Protein AF-A0A382PA57-F1 (afdb_monomer)

InterPro domains:
  IPR036866 Ribonuclease Z/Hydroxyacylglutathione hydrolase-like [G3DSA:3.60.15.10] (2-208)
  IPR036866 Ribonuclease Z/Hydroxyacylglutathione hydrolase-like [SSF56281] (8-117)

Secondary structure (DSSP, 8-state):
-EEEEEETTTEEEEEESEEEEEES---SSEETTTTEE-SSPPPHHHHHHHHH-SEEEE--S-TTTS-HHHHHTTTTSEEEE---GGGHHHHHHHHTT-EEEEPPTT--EESSSSEEEEEEE-TTS-EEEEEEETTEEEEE-SS---SS-HHHHHHHHTTSSS-EEEE--SSSTTSS--EE-TTSPEEPPGGGG---HHHHHHHHHHHHT-SEEEE-S---EE-STTTGGGGGGSPPTT-

pLDDT: mean 94.3, std 3.78, range [77.44, 98.81]

Mean predicted aligned error: 3.51 Å

Structure (mmCIF, N/CA/C/O backbone):
data_AF-A0A382PA57-F1
#
_entry.id   AF-A0A382PA57-F1
#
loop_
_atom_site.group_PDB
_atom_site.id
_atom_site.type_symbol
_atom_site.label_atom_id
_atom_site.label_alt_id
_atom_site.label_comp_id
_atom_site.label_asym_id
_atom_site.label_entity_id
_atom_site.label_seq_id
_atom_site.pdbx_PDB_ins_code
_atom_site.Cartn_x
_atom_site.Cartn_y
_atom_site.Cartn_z
_atom_site.occupancy
_atom_site.B_iso_or_equiv
_atom_site.auth_seq_id
_atom_site.auth_comp_id
_atom_site.auth_asym_id
_atom_site.auth_atom_id
_atom_site.pdbx_PDB_model_num
ATOM 1 N N . MET A 1 1 ? -8.860 -10.702 18.292 1.00 88.31 1 MET A N 1
ATOM 2 C CA . MET A 1 1 ? -7.613 -9.928 18.505 1.00 88.31 1 MET A CA 1
ATOM 3 C C . MET A 1 1 ? -7.840 -8.498 18.029 1.00 88.31 1 MET A C 1
ATOM 5 O O . MET A 1 1 ? -8.698 -8.319 17.173 1.00 88.31 1 MET A O 1
ATOM 9 N N . ILE A 1 2 ? -7.145 -7.501 18.587 1.00 96.81 2 ILE A N 1
ATOM 10 C CA . ILE A 1 2 ? -7.126 -6.137 18.035 1.00 96.81 2 ILE A CA 1
ATOM 11 C C . ILE A 1 2 ? -5.699 -5.834 17.585 1.00 96.81 2 ILE A C 1
ATOM 13 O O . ILE A 1 2 ? -4.778 -6.010 18.378 1.00 96.81 2 ILE A O 1
ATOM 17 N N . GLY A 1 3 ? -5.513 -5.426 16.334 1.00 97.25 3 GLY A N 1
ATOM 18 C CA . GLY A 1 3 ? -4.186 -5.209 15.760 1.00 97.25 3 GLY A CA 1
ATOM 19 C C . GLY A 1 3 ? -4.197 -5.266 14.240 1.00 97.25 3 GLY A C 1
ATOM 20 O O . GLY A 1 3 ? -5.256 -5.221 13.616 1.00 97.25 3 GLY A O 1
ATOM 21 N N . PHE A 1 4 ? -3.020 -5.362 13.637 1.00 97.38 4 PHE A N 1
ATOM 22 C CA . PHE A 1 4 ? -2.878 -5.463 12.192 1.00 97.38 4 PHE A CA 1
ATOM 23 C C . PHE A 1 4 ? -1.835 -6.512 11.817 1.00 97.38 4 PHE A C 1
ATOM 25 O O . PHE A 1 4 ? -0.956 -6.840 12.611 1.00 97.38 4 PHE A O 1
ATOM 32 N N . GLU A 1 5 ? -1.928 -6.994 10.588 1.00 95.62 5 GLU A N 1
ATOM 33 C CA . GLU A 1 5 ? -0.912 -7.808 9.931 1.00 95.62 5 GLU A CA 1
ATOM 34 C C . GLU A 1 5 ? -0.619 -7.233 8.544 1.00 95.62 5 GLU A C 1
ATOM 36 O O . GLU A 1 5 ? -1.434 -6.501 7.974 1.00 95.62 5 GLU A O 1
ATOM 41 N N . THR A 1 6 ? 0.552 -7.556 8.006 1.00 93.94 6 THR A N 1
ATOM 42 C CA . THR A 1 6 ? 0.937 -7.216 6.636 1.00 93.94 6 THR A CA 1
ATOM 43 C C . THR A 1 6 ? 1.095 -8.467 5.813 1.00 93.94 6 THR A C 1
ATOM 45 O O . THR A 1 6 ? 1.659 -9.455 6.283 1.00 93.94 6 THR A O 1
ATOM 48 N N . ILE A 1 7 ? 0.648 -8.405 4.569 1.00 89.06 7 ILE A N 1
ATOM 49 C CA . ILE A 1 7 ? 0.726 -9.522 3.648 1.00 89.06 7 ILE A CA 1
ATOM 50 C C . ILE A 1 7 ?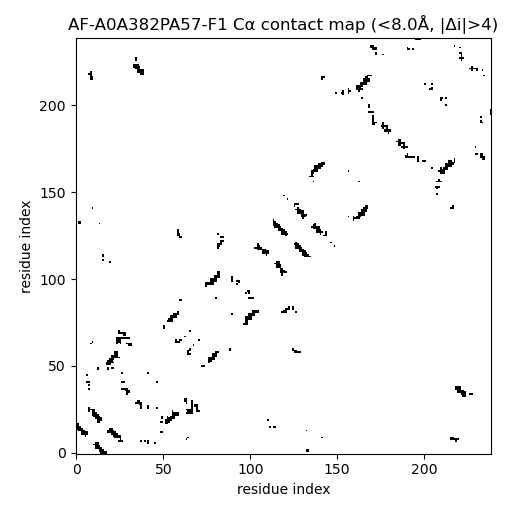 0.958 -9.015 2.229 1.00 89.06 7 ILE A C 1
ATOM 52 O O . ILE A 1 7 ? 0.508 -7.938 1.854 1.00 89.06 7 ILE A O 1
ATOM 56 N N . GLY A 1 8 ? 1.658 -9.803 1.423 1.00 82.44 8 GLY A N 1
ATOM 57 C CA . GLY A 1 8 ? 1.836 -9.484 0.015 1.00 82.44 8 GLY A CA 1
ATOM 58 C C . GLY A 1 8 ? 2.579 -8.171 -0.236 1.00 82.44 8 GLY A C 1
ATOM 59 O O . GLY A 1 8 ? 3.489 -7.805 0.507 1.00 82.44 8 GLY A O 1
ATOM 60 N N . ASN A 1 9 ? 2.208 -7.501 -1.330 1.00 86.44 9 ASN A N 1
ATOM 61 C CA . ASN A 1 9 ? 2.893 -6.305 -1.808 1.00 86.44 9 ASN A CA 1
ATOM 62 C C . ASN A 1 9 ? 2.543 -5.079 -0.947 1.00 86.44 9 ASN A C 1
ATOM 64 O O . ASN A 1 9 ? 3.400 -4.574 -0.230 1.00 86.44 9 ASN A O 1
ATOM 68 N N . ALA A 1 10 ? 1.285 -4.629 -0.967 1.00 94.19 10 ALA A N 1
ATOM 69 C CA . ALA A 1 10 ? 0.832 -3.407 -0.290 1.00 94.19 10 ALA A CA 1
ATOM 70 C C . ALA A 1 10 ? -0.351 -3.636 0.678 1.00 94.19 10 ALA A C 1
ATOM 72 O O . ALA A 1 10 ? -1.062 -2.696 1.050 1.00 94.19 10 ALA A O 1
ATOM 73 N N . THR A 1 11 ? -0.584 -4.887 1.092 1.00 95.75 11 THR A N 1
ATOM 74 C CA . THR A 1 11 ? -1.770 -5.249 1.873 1.00 95.75 11 THR A CA 1
ATOM 75 C C . THR A 1 11 ? -1.520 -5.190 3.375 1.00 95.75 11 THR A C 1
ATOM 77 O O . THR A 1 11 ? -0.688 -5.904 3.936 1.00 95.75 11 THR A O 1
ATOM 80 N N . ILE A 1 12 ? -2.321 -4.369 4.048 1.00 97.69 12 ILE A N 1
ATOM 81 C CA . ILE A 1 12 ? -2.468 -4.316 5.500 1.00 97.69 12 ILE A CA 1
ATOM 82 C C . ILE A 1 12 ? -3.849 -4.873 5.825 1.00 97.69 12 ILE A C 1
ATOM 84 O O . ILE A 1 12 ? -4.825 -4.417 5.236 1.00 97.69 12 ILE A O 1
ATOM 88 N N . ILE A 1 13 ? -3.952 -5.810 6.768 1.00 98.00 13 ILE A N 1
ATOM 89 C CA . ILE A 1 13 ? -5.235 -6.303 7.287 1.00 98.00 13 ILE A CA 1
ATOM 90 C C . ILE A 1 13 ? -5.393 -5.824 8.729 1.00 98.00 13 ILE A C 1
ATOM 92 O O . ILE A 1 13 ? -4.554 -6.102 9.584 1.00 98.00 13 ILE A O 1
ATOM 96 N N . CYS A 1 14 ? -6.472 -5.097 9.009 1.00 98.50 14 CYS A N 1
ATOM 97 C CA . CYS A 1 14 ? -6.803 -4.583 10.333 1.00 98.50 14 CYS A CA 1
ATOM 98 C C . CYS A 1 14 ? -7.886 -5.430 11.004 1.00 98.50 14 CYS A C 1
ATOM 100 O O . CYS A 1 14 ? -8.934 -5.713 10.418 1.00 98.50 14 CYS A O 1
ATOM 102 N N . HIS A 1 15 ? -7.655 -5.755 12.273 1.00 98.44 15 HIS A N 1
ATOM 103 C CA . HIS A 1 15 ? -8.483 -6.634 13.089 1.00 98.44 15 HIS A CA 1
ATOM 104 C C . HIS A 1 15 ? -9.037 -5.889 14.306 1.00 98.44 15 HIS A C 1
ATOM 106 O O . HIS A 1 15 ? -8.275 -5.323 15.085 1.00 98.44 15 HIS A O 1
ATOM 112 N N . ASP A 1 16 ? -10.350 -5.945 14.520 1.00 97.94 16 ASP A N 1
ATOM 113 C CA . ASP A 1 16 ? -11.016 -5.519 15.762 1.00 97.94 16 ASP A CA 1
ATOM 114 C C . ASP A 1 16 ? -11.987 -6.613 16.216 1.00 97.94 16 ASP A C 1
ATOM 116 O O . ASP A 1 16 ? -13.164 -6.640 15.858 1.00 97.94 16 ASP A O 1
ATOM 120 N N . GLY A 1 17 ? -11.452 -7.611 16.921 1.00 97.12 17 GLY A N 1
ATOM 121 C CA . GLY A 1 17 ? -12.163 -8.850 17.255 1.00 97.12 17 GLY A CA 1
ATOM 122 C C . GLY A 1 17 ? -12.257 -9.823 16.074 1.00 97.12 17 GLY A C 1
ATOM 123 O O . GLY A 1 17 ? -12.010 -11.011 16.264 1.00 97.12 17 GLY A O 1
ATOM 124 N N . LYS A 1 18 ? -12.516 -9.299 14.873 1.00 97.12 18 LYS A N 1
ATOM 125 C CA . LYS A 1 18 ? -12.516 -9.964 13.561 1.00 97.12 18 LYS A CA 1
ATOM 126 C C . LYS A 1 18 ? -11.780 -9.085 12.525 1.00 97.12 18 LYS A C 1
ATOM 128 O O . LYS A 1 18 ? -11.589 -7.900 12.811 1.00 97.12 18 LYS A O 1
ATOM 133 N N . PRO A 1 19 ? -11.405 -9.603 11.343 1.00 97.81 19 PRO A N 1
ATOM 134 C CA . PRO A 1 19 ? -10.917 -8.775 10.239 1.00 97.81 19 PRO A CA 1
ATOM 135 C C . PRO A 1 19 ? -11.974 -7.742 9.824 1.00 97.81 19 PRO A C 1
ATOM 137 O O . PRO A 1 19 ? -13.156 -8.074 9.725 1.00 97.81 19 PRO A O 1
ATOM 140 N N . ILE A 1 20 ? -11.567 -6.489 9.617 1.00 98.56 20 ILE A N 1
ATOM 141 C CA . ILE A 1 20 ? -12.475 -5.378 9.286 1.00 98.56 20 ILE A CA 1
ATOM 142 C C . ILE A 1 20 ? -12.107 -4.722 7.961 1.00 98.56 20 ILE A C 1
ATOM 144 O O . ILE A 1 20 ? -12.984 -4.515 7.126 1.00 98.56 20 ILE A O 1
ATOM 148 N N . LEU A 1 21 ? -10.832 -4.377 7.785 1.00 98.62 21 LEU A N 1
ATOM 149 C CA . LEU A 1 21 ? -10.330 -3.594 6.660 1.00 98.62 21 LEU A CA 1
ATOM 150 C C . LEU A 1 21 ? -9.104 -4.284 6.069 1.00 98.62 21 LEU A C 1
ATOM 152 O O . LEU A 1 21 ? -8.222 -4.681 6.828 1.00 98.62 21 LEU A O 1
ATOM 156 N N . ALA A 1 22 ? -9.024 -4.361 4.742 1.00 98.00 22 ALA A N 1
ATOM 157 C CA . ALA A 1 22 ? -7.782 -4.658 4.032 1.00 98.00 22 ALA A CA 1
ATOM 158 C 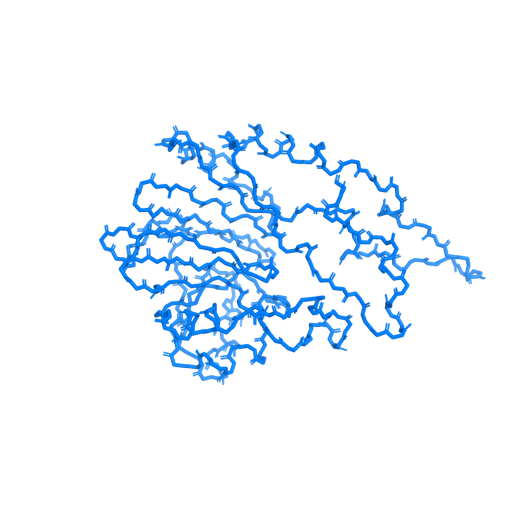C . ALA A 1 22 ? -7.434 -3.555 3.020 1.00 98.00 22 ALA A C 1
ATOM 160 O O . ALA A 1 22 ? -8.338 -2.898 2.506 1.00 98.00 22 ALA A O 1
ATOM 161 N N . THR A 1 23 ? -6.148 -3.347 2.728 1.00 98.00 23 THR A N 1
ATOM 162 C CA . THR A 1 23 ? -5.680 -2.390 1.704 1.00 98.00 23 THR A CA 1
ATOM 163 C C . THR A 1 23 ? -5.140 -3.105 0.471 1.00 98.00 23 THR A C 1
ATOM 165 O O . THR A 1 23 ? -4.523 -4.151 0.623 1.00 98.00 23 THR A O 1
ATOM 168 N N . ASP A 1 24 ? -5.341 -2.551 -0.727 1.00 96.94 24 ASP A N 1
ATOM 169 C CA . ASP A 1 24 ? -4.647 -2.934 -1.973 1.00 96.94 24 ASP A CA 1
ATOM 170 C C . ASP A 1 24 ? -4.395 -4.452 -2.122 1.00 96.94 24 ASP A C 1
ATOM 172 O O . ASP A 1 24 ? -3.246 -4.907 -2.067 1.00 96.94 24 ASP A O 1
ATOM 176 N N . PRO A 1 25 ? -5.451 -5.285 -2.200 1.00 94.44 25 PRO A N 1
ATOM 177 C CA . PRO A 1 25 ? -5.303 -6.731 -2.163 1.00 94.44 25 PRO A CA 1
ATOM 178 C C . PRO A 1 25 ? -4.716 -7.251 -3.479 1.00 94.44 25 PRO A C 1
ATOM 180 O O . PRO A 1 25 ? -5.439 -7.451 -4.453 1.00 94.44 25 PRO A O 1
ATOM 183 N N . TRP A 1 26 ? -3.419 -7.558 -3.490 1.00 93.81 26 TRP A N 1
ATOM 184 C CA . TRP A 1 26 ? -2.785 -8.347 -4.550 1.00 93.81 26 TRP A CA 1
ATOM 185 C C . TRP A 1 26 ? -2.246 -9.654 -3.981 1.00 93.81 26 TRP A C 1
ATOM 187 O O . TRP A 1 26 ? -1.117 -9.751 -3.501 1.00 93.81 26 TRP A O 1
ATOM 197 N N . LEU A 1 27 ? -3.112 -10.669 -3.994 1.00 87.25 27 LEU A N 1
ATOM 198 C CA . LEU A 1 27 ? -2.852 -11.958 -3.348 1.00 87.25 27 LEU A CA 1
ATOM 199 C C . LEU A 1 27 ? -2.681 -13.116 -4.336 1.00 87.25 27 LEU A C 1
ATOM 201 O O . LEU A 1 27 ? -2.241 -14.206 -3.968 1.00 87.25 27 LEU A O 1
ATOM 205 N N . THR A 1 28 ? -3.089 -12.919 -5.585 1.00 90.25 28 THR A N 1
ATOM 206 C CA . THR A 1 28 ? -2.947 -13.901 -6.656 1.00 90.25 28 THR A CA 1
ATOM 207 C C . THR A 1 28 ? -2.772 -13.201 -7.991 1.00 90.25 28 THR A C 1
ATOM 209 O O . THR A 1 28 ? -2.906 -11.979 -8.096 1.00 90.25 28 THR A O 1
ATOM 212 N N . GLY A 1 29 ? -2.490 -14.000 -9.010 1.00 89.94 29 GLY A N 1
ATOM 213 C CA . GLY A 1 29 ? -2.378 -13.498 -10.356 1.00 89.94 29 GLY A CA 1
ATOM 214 C C . GLY A 1 29 ? -1.097 -12.750 -10.620 1.00 89.94 29 GLY A C 1
ATOM 215 O O . GLY A 1 29 ? -0.101 -12.839 -9.897 1.00 89.94 29 GLY A O 1
ATOM 216 N N . SER A 1 30 ? -1.153 -11.990 -11.699 1.00 93.88 30 SER A N 1
ATOM 217 C CA . SER A 1 30 ? -0.043 -11.182 -12.168 1.00 93.88 30 SER A CA 1
ATOM 218 C C . SER A 1 30 ? -0.494 -9.757 -12.440 1.00 93.88 30 SER A C 1
ATOM 220 O O . SER A 1 30 ? -1.649 -9.514 -12.784 1.00 93.88 30 SER A O 1
ATOM 222 N N . ALA A 1 31 ? 0.433 -8.820 -12.297 1.00 94.00 31 ALA A N 1
ATOM 223 C CA . ALA A 1 31 ? 0.232 -7.418 -12.622 1.00 94.00 31 ALA A CA 1
ATOM 224 C C . ALA A 1 31 ? 0.988 -7.062 -13.913 1.00 94.00 31 ALA A C 1
ATOM 226 O O . ALA A 1 31 ? 1.864 -7.804 -14.375 1.00 94.00 31 ALA A O 1
ATOM 227 N N . TYR A 1 32 ? 0.624 -5.929 -14.522 1.00 94.12 32 TYR A N 1
ATOM 228 C CA . TYR A 1 32 ? 1.271 -5.390 -15.727 1.00 94.12 32 TYR A CA 1
ATOM 229 C C . TYR A 1 32 ? 1.401 -6.421 -16.859 1.00 94.12 32 TYR A C 1
ATOM 231 O O . TYR A 1 32 ? 2.498 -6.743 -17.322 1.00 94.12 32 TYR A O 1
ATOM 239 N N . PHE A 1 33 ? 0.263 -6.973 -17.290 1.00 93.44 33 PHE A N 1
ATOM 240 C CA . PHE A 1 33 ? 0.184 -7.955 -18.380 1.00 93.44 33 PHE A CA 1
ATOM 241 C C . PHE A 1 33 ? 1.071 -9.190 -18.152 1.00 93.44 33 PHE A C 1
ATOM 243 O O . PHE A 1 33 ? 1.747 -9.657 -19.070 1.00 93.44 33 PHE A O 1
ATOM 250 N N . GLY A 1 34 ? 1.134 -9.701 -16.922 1.00 94.69 34 GLY A N 1
ATOM 251 C CA . GLY A 1 34 ? 1.951 -10.871 -16.600 1.00 94.69 34 GLY A CA 1
ATOM 252 C C . GLY A 1 34 ? 3.394 -10.567 -16.223 1.00 94.69 34 GLY A C 1
ATOM 253 O O . GLY A 1 34 ? 4.097 -11.487 -15.807 1.00 94.69 34 GLY A O 1
ATOM 254 N N . SER A 1 35 ? 3.852 -9.319 -16.381 1.00 95.56 35 SER A N 1
ATOM 255 C CA . SER A 1 35 ? 5.243 -8.938 -16.123 1.00 95.56 35 SER A CA 1
ATOM 256 C C . SER A 1 35 ? 5.605 -9.119 -14.661 1.00 95.56 35 SER A C 1
ATOM 258 O O . SER A 1 35 ? 6.648 -9.700 -14.370 1.00 95.56 35 SER A O 1
ATOM 260 N N . TRP A 1 36 ? 4.736 -8.663 -13.763 1.00 95.50 36 TRP A N 1
ATOM 261 C CA . TRP A 1 36 ? 4.949 -8.744 -12.329 1.00 95.50 36 TRP A CA 1
ATOM 262 C C . TRP A 1 36 ? 4.205 -9.937 -11.745 1.00 95.50 36 TRP A C 1
ATOM 264 O O . TRP A 1 36 ? 3.018 -10.136 -12.007 1.00 95.50 36 TRP A O 1
ATOM 274 N N . GLY A 1 37 ? 4.903 -10.720 -10.932 1.00 94.31 37 GLY A N 1
ATOM 275 C CA . GLY A 1 37 ? 4.324 -11.807 -10.153 1.00 94.31 37 GLY A CA 1
ATOM 276 C C . GLY A 1 37 ? 4.711 -11.722 -8.684 1.00 94.31 37 GLY A C 1
ATOM 277 O O . GLY A 1 37 ? 5.639 -11.003 -8.309 1.00 94.31 37 GLY A O 1
ATOM 278 N N . LEU A 1 38 ? 4.018 -12.510 -7.868 1.00 91.88 38 LEU A N 1
ATOM 279 C CA . LEU A 1 38 ? 4.337 -12.683 -6.456 1.00 91.88 38 LEU A CA 1
ATOM 280 C C . LEU A 1 38 ? 5.463 -13.731 -6.321 1.00 91.88 38 LEU A C 1
ATOM 282 O O . LEU A 1 38 ? 5.311 -14.859 -6.801 1.00 91.88 38 LEU A O 1
ATOM 286 N N . PRO A 1 39 ? 6.610 -13.402 -5.700 1.00 89.38 39 PRO A N 1
ATOM 287 C CA . PRO A 1 39 ? 7.685 -14.361 -5.448 1.00 89.38 39 PRO A CA 1
ATOM 288 C C . PRO A 1 39 ? 7.376 -15.324 -4.290 1.00 89.38 39 PRO A C 1
ATOM 290 O O . PRO A 1 39 ? 8.161 -16.233 -4.032 1.00 89.38 39 PRO A O 1
ATOM 293 N N . TYR A 1 40 ? 6.244 -15.146 -3.610 1.00 88.06 40 TYR A N 1
ATOM 294 C CA . TYR A 1 40 ? 5.799 -15.920 -2.454 1.00 88.06 40 TYR A CA 1
ATOM 295 C C . TYR A 1 40 ? 4.359 -16.402 -2.637 1.00 88.06 40 TYR A C 1
ATOM 297 O O . TYR A 1 40 ? 3.599 -15.889 -3.457 1.00 88.06 40 TYR A O 1
ATOM 305 N N . THR A 1 41 ? 3.980 -17.390 -1.830 1.00 90.00 41 THR A N 1
ATOM 306 C CA . THR A 1 41 ? 2.588 -17.829 -1.703 1.00 90.00 41 THR A CA 1
ATOM 307 C C . THR A 1 41 ? 1.971 -17.158 -0.485 1.00 90.00 41 THR A C 1
ATOM 309 O O . THR A 1 41 ? 2.554 -17.187 0.597 1.00 90.00 41 THR A O 1
ATOM 312 N N . ILE A 1 42 ? 0.798 -16.557 -0.662 1.00 91.31 42 ILE A N 1
ATOM 313 C CA . ILE A 1 42 ? 0.013 -16.013 0.447 1.00 91.31 42 ILE A CA 1
ATOM 314 C C . ILE A 1 42 ? -0.530 -17.181 1.278 1.00 91.31 42 ILE A C 1
ATOM 316 O O . ILE A 1 42 ? -1.188 -18.048 0.692 1.00 91.31 42 ILE A O 1
ATOM 320 N N . PRO A 1 43 ? -0.295 -17.234 2.601 1.00 93.50 43 PRO A N 1
ATOM 321 C CA . PRO A 1 43 ? -0.830 -18.319 3.405 1.00 93.50 43 PRO A CA 1
ATOM 322 C C . PRO A 1 43 ? -2.364 -18.264 3.479 1.00 93.50 43 PRO A C 1
ATOM 324 O O . PRO A 1 43 ? -2.995 -17.212 3.339 1.00 93.50 43 PRO A O 1
ATOM 327 N N . GLU A 1 44 ? -2.976 -19.433 3.665 1.00 93.56 44 GLU A N 1
ATOM 328 C CA . GLU A 1 44 ? -4.434 -19.598 3.614 1.00 93.56 44 GLU A CA 1
ATOM 329 C C . GLU A 1 44 ? -5.155 -18.779 4.694 1.00 93.56 44 GLU A C 1
ATOM 331 O O . GLU A 1 44 ? -6.215 -18.213 4.442 1.00 93.56 44 GLU A O 1
ATOM 336 N N . GLU A 1 45 ? -4.547 -18.632 5.872 1.00 94.19 45 GLU A N 1
ATOM 337 C CA . GLU A 1 45 ? -5.103 -17.836 6.967 1.00 94.19 45 GLU A CA 1
ATOM 338 C C . GLU A 1 45 ? -5.321 -16.367 6.568 1.00 94.19 45 GLU A C 1
ATOM 340 O O . GLU A 1 45 ? -6.395 -15.820 6.819 1.00 94.19 45 GLU A O 1
ATOM 345 N N . GLN A 1 46 ? -4.362 -15.734 5.882 1.00 93.62 46 GLN A N 1
ATOM 346 C CA . GLN A 1 46 ? -4.509 -14.351 5.419 1.00 93.62 46 GLN A CA 1
ATOM 347 C C . GLN A 1 46 ? -5.556 -14.229 4.309 1.00 93.62 46 GLN A C 1
ATOM 349 O O . GLN A 1 46 ? -6.280 -13.234 4.261 1.00 93.62 46 GLN A O 1
ATOM 354 N N . TRP A 1 47 ? -5.689 -15.246 3.449 1.00 92.81 47 TRP A N 1
ATOM 355 C CA . TRP A 1 47 ? -6.789 -15.315 2.482 1.00 92.81 47 TRP A CA 1
ATOM 356 C C . TRP A 1 47 ? -8.147 -15.328 3.179 1.00 92.81 47 TRP A C 1
ATOM 358 O O . TRP A 1 47 ? -9.046 -14.570 2.807 1.00 92.81 47 TRP A O 1
ATOM 368 N N . GLU A 1 48 ? -8.294 -16.161 4.205 1.00 94.75 48 GLU A N 1
ATOM 369 C CA . GLU A 1 48 ? -9.523 -16.249 4.985 1.00 94.75 48 GLU A CA 1
ATOM 370 C C . GLU A 1 48 ? -9.789 -14.974 5.788 1.00 94.75 48 GLU A C 1
ATOM 372 O O . GLU A 1 48 ? -10.941 -14.552 5.899 1.00 94.75 48 GLU A O 1
ATOM 377 N N . ASN A 1 49 ? -8.751 -14.312 6.299 1.00 95.81 49 ASN A N 1
ATOM 378 C CA . ASN A 1 49 ? -8.900 -13.018 6.958 1.00 95.81 49 ASN A CA 1
ATOM 379 C C . ASN A 1 49 ? -9.403 -11.952 5.984 1.00 95.81 49 ASN A C 1
ATOM 381 O O . ASN A 1 49 ? -10.353 -11.235 6.296 1.00 95.81 49 ASN A O 1
ATOM 385 N N . LEU A 1 50 ? -8.838 -11.891 4.778 1.00 93.88 50 LEU A N 1
ATOM 386 C CA . LEU A 1 50 ? -9.223 -10.899 3.780 1.00 93.88 50 LEU A CA 1
ATOM 387 C C . LEU A 1 50 ? -10.662 -11.115 3.284 1.00 93.88 50 LEU A C 1
ATOM 389 O O . LEU A 1 50 ? -11.437 -10.162 3.205 1.00 93.88 50 LEU A O 1
ATOM 393 N N . LYS A 1 51 ? -11.076 -12.370 3.064 1.00 95.19 51 LYS A N 1
ATOM 394 C CA . LYS A 1 51 ? -12.476 -12.713 2.743 1.00 95.19 51 LYS A CA 1
ATOM 395 C C . LYS A 1 51 ? -13.465 -12.354 3.857 1.00 95.19 51 LYS A C 1
ATOM 397 O O . LYS A 1 51 ? -14.653 -12.218 3.572 1.00 95.19 51 LYS A O 1
ATOM 402 N N . LYS A 1 52 ? -13.010 -12.227 5.107 1.00 96.75 52 LYS A N 1
ATOM 403 C CA . LYS A 1 52 ? -13.839 -11.837 6.262 1.00 96.75 52 LYS A CA 1
ATOM 404 C C . LYS A 1 52 ? -13.880 -10.328 6.496 1.00 96.75 52 LYS A C 1
ATOM 406 O O . LYS A 1 52 ? -14.771 -9.881 7.219 1.00 96.75 52 LYS A O 1
ATOM 411 N N . CYS A 1 53 ? -12.952 -9.557 5.922 1.00 97.75 53 CYS A N 1
ATOM 412 C CA . CYS A 1 53 ? -12.985 -8.098 6.002 1.00 97.75 53 CYS A CA 1
ATOM 413 C C . CYS A 1 53 ? -14.292 -7.565 5.423 1.00 97.75 53 CYS A C 1
ATOM 415 O O . CYS A 1 53 ? -14.784 -8.075 4.428 1.00 97.75 53 CYS A O 1
ATOM 417 N N . GLU A 1 54 ? -14.844 -6.521 6.024 1.00 97.81 54 GLU A N 1
ATOM 418 C CA . GLU A 1 54 ? -16.045 -5.847 5.521 1.00 97.81 54 GLU A CA 1
ATOM 419 C C . GLU A 1 54 ? -15.682 -4.803 4.455 1.00 97.81 54 GLU A C 1
ATOM 421 O O . GLU A 1 54 ? -16.396 -4.622 3.465 1.00 97.81 54 GLU A O 1
ATOM 426 N N . TYR A 1 55 ? -14.530 -4.159 4.649 1.00 98.56 55 TYR A N 1
ATOM 427 C CA . TYR A 1 55 ? -14.036 -3.063 3.833 1.00 98.56 55 TYR A CA 1
ATOM 428 C C . TYR A 1 55 ? -12.741 -3.442 3.120 1.00 98.56 55 TYR A C 1
ATOM 430 O O . TYR A 1 55 ? -11.830 -4.017 3.719 1.00 98.56 55 TYR A O 1
ATOM 438 N N . ILE A 1 56 ? -12.634 -3.033 1.860 1.00 98.38 56 ILE A N 1
ATOM 439 C CA . ILE A 1 56 ? -11.382 -3.010 1.103 1.00 98.38 56 ILE A CA 1
ATOM 440 C C . ILE A 1 56 ? -11.091 -1.555 0.769 1.00 98.38 56 ILE A C 1
ATOM 442 O O . ILE A 1 56 ? -11.950 -0.880 0.218 1.00 98.38 56 ILE A O 1
ATOM 446 N N . TRP A 1 57 ? -9.909 -1.052 1.097 1.00 98.38 57 TRP A N 1
ATOM 447 C CA . TRP A 1 57 ? -9.471 0.268 0.657 1.00 98.38 57 TRP A CA 1
ATOM 448 C C . TRP A 1 57 ? -8.482 0.132 -0.495 1.00 98.38 57 TRP A C 1
ATOM 450 O O . TRP A 1 57 ? -7.574 -0.696 -0.419 1.00 98.38 57 TRP A O 1
ATOM 460 N N . LEU A 1 58 ? -8.666 0.932 -1.546 1.00 97.62 58 LEU A N 1
ATOM 461 C CA . LEU A 1 58 ? -7.768 0.959 -2.700 1.00 97.62 58 LEU A CA 1
ATOM 462 C C . LEU A 1 58 ? -7.124 2.337 -2.821 1.00 97.62 58 LEU A C 1
ATOM 464 O O . LEU A 1 58 ? -7.826 3.352 -2.828 1.00 97.62 58 LEU A O 1
ATOM 468 N N . SER A 1 59 ? -5.799 2.358 -2.933 1.00 96.44 59 SER A N 1
ATOM 469 C CA . SER A 1 59 ? -5.019 3.591 -3.015 1.00 96.44 59 SER A CA 1
ATOM 470 C C . SER A 1 59 ? -5.163 4.283 -4.370 1.00 96.44 59 SER A C 1
ATOM 472 O O . SER A 1 59 ? -5.507 5.467 -4.434 1.00 96.44 59 SER A O 1
ATOM 474 N N . HIS A 1 60 ? -4.901 3.552 -5.454 1.00 94.94 60 HIS A N 1
ATOM 475 C CA . HIS A 1 60 ? -4.836 4.078 -6.816 1.00 94.94 60 HIS A CA 1
ATOM 476 C C . HIS A 1 60 ? -5.018 2.972 -7.866 1.00 94.94 60 HIS A C 1
ATOM 478 O O . HIS A 1 60 ? -5.142 1.795 -7.540 1.00 94.94 60 HIS A O 1
ATOM 484 N N . GLY A 1 61 ? -5.072 3.354 -9.144 1.00 93.62 61 GLY A N 1
ATOM 485 C CA . GLY A 1 61 ? -5.473 2.478 -10.252 1.00 93.62 61 GLY A CA 1
ATOM 486 C C . GLY A 1 61 ? -4.382 1.582 -10.853 1.00 93.62 61 GLY A C 1
ATOM 487 O O . GLY A 1 61 ? -4.541 1.155 -11.997 1.00 93.62 61 GLY A O 1
ATOM 488 N N . HIS A 1 62 ? -3.272 1.319 -10.160 1.00 94.00 62 HIS A N 1
ATOM 489 C CA . HIS A 1 62 ? -2.228 0.435 -10.686 1.00 94.00 62 HIS A CA 1
ATOM 490 C C . HIS A 1 62 ? -2.578 -1.059 -10.520 1.00 94.00 62 HIS A C 1
ATOM 492 O O . HIS A 1 62 ? -3.129 -1.446 -9.488 1.00 94.00 62 HIS A O 1
ATOM 498 N N . PRO A 1 63 ? -2.263 -1.933 -11.502 1.00 94.00 63 PRO A N 1
ATOM 499 C CA . PRO A 1 63 ? -2.684 -3.341 -11.496 1.00 94.00 63 PRO A CA 1
ATOM 500 C C . PRO A 1 63 ? -2.256 -4.173 -10.278 1.00 94.00 63 PRO A C 1
ATOM 502 O O . PRO A 1 63 ? -2.920 -5.156 -9.954 1.00 94.00 63 PRO A O 1
ATOM 505 N N . ASP A 1 64 ? -1.161 -3.811 -9.614 1.00 93.75 64 ASP A N 1
ATOM 506 C CA . ASP A 1 64 ? -0.663 -4.448 -8.391 1.00 93.75 64 ASP A CA 1
ATOM 507 C C . ASP A 1 64 ? -1.336 -3.940 -7.099 1.00 93.75 64 ASP A C 1
ATOM 509 O O . ASP A 1 64 ? -1.118 -4.510 -6.033 1.00 93.75 64 ASP A O 1
ATOM 513 N N . HIS A 1 65 ? -2.209 -2.933 -7.203 1.00 94.88 65 HIS A N 1
ATOM 514 C CA . HIS A 1 65 ? -3.084 -2.435 -6.130 1.00 94.88 65 HIS A CA 1
ATOM 515 C C . HIS A 1 65 ? -4.547 -2.810 -6.378 1.00 94.88 65 HIS A C 1
ATOM 517 O O . HIS A 1 65 ? -5.275 -3.170 -5.453 1.00 94.88 65 HIS A O 1
ATOM 523 N N . ILE A 1 66 ? -4.963 -2.789 -7.648 1.00 93.50 66 ILE A N 1
ATOM 524 C CA . ILE A 1 66 ? -6.305 -3.160 -8.113 1.00 93.50 66 ILE A CA 1
ATOM 525 C C . ILE A 1 66 ? -6.299 -4.496 -8.855 1.00 93.50 66 ILE A C 1
ATOM 527 O O . ILE A 1 66 ? -6.852 -4.622 -9.948 1.00 93.50 66 ILE A O 1
ATOM 531 N N . SER A 1 67 ? -5.662 -5.511 -8.266 1.00 92.06 67 SER A N 1
ATOM 532 C CA . SER A 1 67 ? -5.599 -6.857 -8.844 1.00 92.06 67 SER A CA 1
ATOM 533 C C . SER A 1 67 ? -7.010 -7.391 -9.096 1.00 92.06 67 SER A C 1
ATOM 535 O O . SER A 1 67 ? -7.690 -7.837 -8.172 1.00 92.06 67 SER A O 1
ATOM 537 N N . VAL A 1 68 ? -7.452 -7.367 -10.357 1.00 86.25 68 VAL A N 1
ATOM 538 C CA . VAL A 1 68 ? -8.811 -7.777 -10.750 1.00 86.25 68 VAL A CA 1
ATOM 539 C C . VAL A 1 68 ? -9.090 -9.213 -10.313 1.00 86.25 68 VAL A C 1
ATOM 541 O O . VAL A 1 68 ? -10.154 -9.493 -9.776 1.00 86.25 68 VAL A O 1
ATOM 544 N N . GLU A 1 69 ? -8.112 -10.108 -10.459 1.00 90.62 69 GLU A N 1
ATOM 545 C CA . GLU A 1 69 ? -8.217 -11.510 -10.034 1.00 90.62 69 GLU A CA 1
ATOM 546 C C . GLU A 1 69 ? -8.381 -11.666 -8.513 1.00 90.62 69 GLU A C 1
ATOM 548 O O . GLU A 1 69 ? -9.058 -12.584 -8.046 1.00 90.62 69 GLU A O 1
ATOM 553 N N . SER A 1 70 ? -7.772 -10.775 -7.724 1.00 92.50 70 SER A N 1
ATOM 554 C CA . SER A 1 70 ? -7.956 -10.752 -6.270 1.00 92.50 70 SER A CA 1
ATOM 555 C C . SER A 1 70 ? -9.308 -10.132 -5.904 1.00 92.50 70 SER A C 1
ATOM 557 O O . SER A 1 70 ? -10.031 -10.696 -5.085 1.00 92.50 70 SER A O 1
ATOM 559 N N . LEU A 1 71 ? -9.683 -9.019 -6.543 1.00 93.88 71 LEU A N 1
ATOM 560 C CA . LEU A 1 71 ? -10.947 -8.315 -6.312 1.00 93.88 71 LEU A CA 1
ATOM 561 C C . LEU A 1 71 ? -12.174 -9.143 -6.713 1.00 93.88 71 LEU A C 1
ATOM 563 O O . LEU A 1 71 ? -13.201 -9.064 -6.045 1.00 93.88 71 LEU A O 1
ATOM 567 N N . ASP A 1 72 ? -12.078 -9.988 -7.740 1.00 92.62 72 ASP A N 1
ATOM 568 C CA . ASP A 1 72 ? -13.163 -10.885 -8.160 1.00 92.62 72 ASP A CA 1
ATOM 569 C C . ASP A 1 72 ? -13.584 -11.858 -7.042 1.00 92.62 72 ASP A C 1
ATOM 571 O O . ASP A 1 72 ? -14.759 -12.192 -6.893 1.00 92.62 72 ASP A O 1
ATOM 575 N N . LYS A 1 73 ? -12.641 -12.230 -6.167 1.00 93.19 73 LYS A N 1
ATOM 576 C CA . LYS A 1 73 ? -12.892 -13.066 -4.981 1.00 93.19 73 LYS A CA 1
ATOM 577 C C . LYS A 1 73 ? -13.489 -12.289 -3.799 1.00 93.19 73 LYS A C 1
ATOM 579 O O . LYS A 1 73 ? -13.756 -12.885 -2.758 1.00 93.19 73 LYS A O 1
ATOM 584 N N . LEU A 1 74 ? -13.665 -10.975 -3.944 1.00 94.62 74 LEU A N 1
ATOM 585 C CA . LEU A 1 74 ? -14.062 -10.022 -2.901 1.00 94.62 74 LEU A CA 1
ATOM 586 C C . LEU A 1 74 ? -15.251 -9.153 -3.340 1.00 94.62 74 LEU A C 1
ATOM 588 O O . LEU A 1 74 ? -15.446 -8.051 -2.829 1.00 94.62 74 LEU A O 1
ATOM 592 N N . ARG A 1 75 ? -16.049 -9.629 -4.302 1.00 94.56 75 ARG A N 1
ATOM 593 C CA . ARG A 1 75 ? -17.170 -8.876 -4.894 1.00 94.56 75 ARG A CA 1
ATOM 594 C C . ARG A 1 75 ? -18.239 -8.431 -3.904 1.00 94.56 75 ARG A C 1
ATOM 596 O 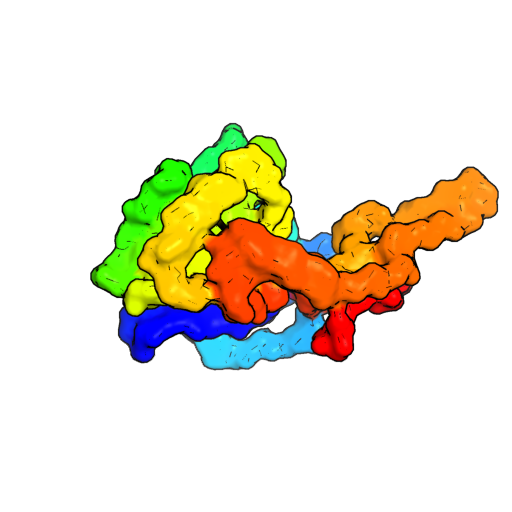O . ARG A 1 75 ? -18.922 -7.446 -4.153 1.00 94.56 75 ARG A O 1
ATOM 603 N N . ASP A 1 76 ? -18.398 -9.152 -2.803 1.00 95.62 76 ASP A N 1
ATOM 604 C CA . ASP A 1 76 ? -19.379 -8.857 -1.761 1.00 95.62 76 ASP A CA 1
ATOM 605 C C . ASP A 1 76 ? -18.910 -7.771 -0.775 1.00 95.62 76 ASP A C 1
ATOM 607 O O . ASP A 1 76 ? -19.651 -7.403 0.136 1.00 95.62 76 ASP A O 1
ATOM 611 N N . LYS A 1 77 ? -17.685 -7.253 -0.935 1.00 97.06 77 LYS A N 1
ATOM 612 C CA . LYS A 1 77 ? -17.086 -6.277 -0.019 1.00 97.06 77 LYS A CA 1
ATOM 613 C C . LYS A 1 77 ? -17.389 -4.842 -0.415 1.00 97.06 77 LYS A C 1
ATOM 615 O O . LYS A 1 77 ? -17.633 -4.528 -1.580 1.00 97.06 77 LYS A O 1
ATOM 620 N N . LYS A 1 78 ? -17.331 -3.946 0.573 1.00 98.19 78 LYS A N 1
ATOM 621 C CA . LYS A 1 78 ? -17.430 -2.507 0.332 1.00 98.19 78 LYS A CA 1
ATOM 622 C C . LYS A 1 78 ? -16.050 -1.935 0.028 1.00 98.19 78 LYS A C 1
ATOM 624 O O . LYS A 1 78 ? -15.171 -1.930 0.889 1.00 98.19 78 LYS A O 1
ATOM 629 N N . ILE A 1 79 ? -15.880 -1.426 -1.184 1.00 98.19 79 ILE A N 1
ATOM 630 C CA . ILE A 1 79 ? -14.666 -0.742 -1.614 1.00 98.19 79 ILE A CA 1
ATOM 631 C C . ILE A 1 79 ? -14.715 0.716 -1.157 1.00 98.19 79 ILE A C 1
ATOM 633 O O . ILE A 1 79 ? -15.678 1.438 -1.418 1.00 98.19 79 ILE A O 1
ATOM 637 N N . LEU A 1 80 ? -13.661 1.150 -0.477 1.00 98.38 80 LEU A N 1
ATOM 638 C CA . LEU A 1 80 ? -13.443 2.512 -0.022 1.00 98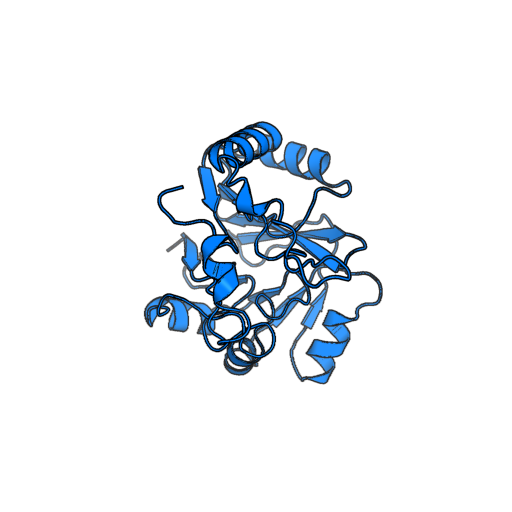.38 80 LEU A CA 1
ATOM 639 C C . LEU A 1 80 ? -12.324 3.144 -0.848 1.00 98.38 80 LEU A C 1
ATOM 641 O O . LEU A 1 80 ? -11.236 2.583 -0.944 1.00 98.38 80 LEU A O 1
ATOM 645 N N . LEU A 1 81 ? -12.583 4.322 -1.404 1.00 97.50 81 LEU A N 1
ATOM 646 C CA . LEU A 1 81 ? -11.609 5.096 -2.174 1.00 97.50 81 LEU A CA 1
ATOM 647 C C . LEU A 1 81 ? -11.394 6.466 -1.536 1.00 97.50 81 LEU A C 1
ATOM 649 O O . LEU A 1 81 ? -12.246 6.963 -0.800 1.00 97.50 81 LEU A O 1
ATOM 653 N N . SER A 1 82 ? -10.273 7.103 -1.839 1.00 95.19 82 SER A N 1
ATOM 654 C CA . SER A 1 82 ? -10.119 8.550 -1.646 1.00 95.19 82 SER A CA 1
ATOM 655 C C . SER A 1 82 ? -10.936 9.319 -2.680 1.00 95.19 82 SER A C 1
ATOM 657 O O . SER A 1 82 ? -11.295 8.775 -3.726 1.00 95.19 82 SER A O 1
ATOM 659 N N . SER A 1 83 ? -11.220 10.593 -2.409 1.00 91.38 83 SER A N 1
ATOM 660 C CA . SER A 1 83 ? -12.011 11.429 -3.319 1.00 91.38 83 SER A CA 1
ATOM 661 C C . SER A 1 83 ? -11.151 11.969 -4.467 1.00 91.38 83 SER A C 1
ATOM 663 O O . SER A 1 83 ? -10.885 13.170 -4.550 1.00 91.38 83 SER A O 1
ATOM 665 N N . HIS A 1 84 ? -10.724 11.073 -5.356 1.00 89.31 84 HIS A N 1
ATOM 666 C CA . HIS A 1 84 ? -9.927 11.396 -6.539 1.00 89.31 84 HIS A CA 1
ATOM 667 C C . HIS A 1 84 ? -10.662 12.338 -7.498 1.00 89.31 84 HIS A C 1
ATOM 669 O O . HIS A 1 84 ? -11.883 12.273 -7.660 1.00 89.31 84 HIS A O 1
ATOM 675 N N . ILE A 1 85 ? -9.909 13.184 -8.204 1.00 84.38 85 ILE A N 1
ATOM 676 C CA . ILE A 1 85 ? -10.470 14.027 -9.269 1.00 84.38 85 ILE A CA 1
ATOM 677 C C . ILE A 1 85 ? -11.099 13.125 -10.344 1.00 84.38 85 ILE A C 1
ATOM 679 O O . ILE A 1 85 ? -10.527 12.096 -10.703 1.00 84.38 85 ILE A O 1
ATOM 683 N N . SER A 1 86 ? -12.264 13.549 -10.847 1.00 85.44 86 SER A N 1
ATOM 684 C CA . SER A 1 86 ? -13.060 12.928 -11.919 1.00 85.44 86 SER A CA 1
ATOM 685 C C . SER A 1 86 ? -13.656 11.544 -11.650 1.00 85.44 86 SER A C 1
ATOM 687 O O . SER A 1 86 ? -14.251 10.989 -12.565 1.00 85.44 86 SER A O 1
ATOM 689 N N . ASN A 1 87 ? -13.547 10.998 -10.432 1.00 89.94 87 ASN A N 1
ATOM 690 C CA . ASN A 1 87 ? -14.156 9.719 -10.029 1.00 89.94 87 ASN A CA 1
ATOM 691 C C . ASN A 1 87 ? -13.818 8.509 -10.925 1.00 89.94 87 ASN A C 1
ATOM 693 O O . ASN A 1 87 ? -14.459 7.472 -10.796 1.00 89.94 87 ASN A O 1
ATOM 697 N N . ARG A 1 88 ? -12.787 8.581 -11.781 1.00 91.31 88 ARG A N 1
ATOM 698 C CA . ARG A 1 88 ? -12.477 7.541 -12.782 1.00 91.31 88 ARG A CA 1
ATOM 699 C C . ARG A 1 88 ? -12.468 6.124 -12.202 1.00 91.31 88 ARG A C 1
ATOM 701 O O . ARG A 1 88 ? -13.180 5.257 -12.692 1.00 91.31 88 ARG A O 1
ATOM 708 N N . LEU A 1 89 ? -11.693 5.904 -11.137 1.00 92.25 89 LEU A N 1
ATOM 709 C CA . LEU A 1 89 ? -11.588 4.591 -10.494 1.00 92.25 89 LEU A CA 1
ATOM 710 C C . LEU A 1 89 ? -12.912 4.156 -9.845 1.00 92.25 89 LEU A C 1
ATOM 712 O O . LEU A 1 89 ? -13.264 2.979 -9.884 1.00 92.25 89 LEU A O 1
ATOM 716 N N . GLN A 1 90 ? -13.657 5.102 -9.266 1.00 94.62 90 GLN A N 1
ATOM 717 C CA . GLN A 1 90 ? -14.969 4.828 -8.686 1.00 94.62 90 GLN A CA 1
ATOM 718 C C . GLN A 1 90 ? -15.957 4.372 -9.765 1.00 94.62 90 GLN A C 1
ATOM 720 O O . GLN A 1 90 ? -16.644 3.370 -9.566 1.00 94.62 90 GLN A O 1
ATOM 725 N N . ASP A 1 91 ? -16.005 5.072 -10.896 1.00 95.12 91 ASP A N 1
ATOM 726 C CA . ASP A 1 91 ? -16.903 4.772 -12.009 1.00 95.12 91 ASP A CA 1
ATOM 727 C C . ASP A 1 91 ? -16.532 3.438 -12.670 1.00 95.12 91 ASP A C 1
ATOM 729 O O . ASP A 1 91 ? -17.401 2.594 -12.884 1.00 95.12 91 ASP A O 1
ATOM 733 N N . GLU A 1 92 ? -15.241 3.198 -12.929 1.00 93.94 92 GLU A N 1
ATOM 734 C CA . GLU A 1 92 ? -14.733 1.934 -13.483 1.00 93.94 92 GLU A CA 1
ATOM 735 C C . GLU A 1 92 ? -15.121 0.736 -12.599 1.00 93.94 92 GLU A C 1
ATOM 737 O O . GLU A 1 92 ? -15.708 -0.231 -13.087 1.00 93.94 92 GLU A O 1
ATOM 742 N N . LEU A 1 93 ? -14.865 0.804 -11.289 1.00 95.06 93 LEU A N 1
ATOM 743 C CA . LEU A 1 93 ? -15.206 -0.279 -10.361 1.00 95.06 93 LEU A CA 1
ATOM 744 C C . LEU A 1 93 ? -16.724 -0.445 -10.186 1.00 95.06 93 LEU A C 1
ATOM 746 O O . LEU A 1 93 ? -17.217 -1.572 -10.128 1.00 95.06 93 LEU A O 1
ATOM 750 N N . SER A 1 94 ? -17.485 0.651 -10.155 1.00 95.69 94 SER A N 1
ATOM 751 C CA . SER A 1 94 ? -18.952 0.587 -10.065 1.00 95.69 94 SER A CA 1
ATOM 752 C C . SER A 1 94 ? -19.558 -0.075 -11.306 1.00 95.69 94 SER A C 1
ATOM 754 O O . SER A 1 94 ? -20.434 -0.930 -11.184 1.00 95.69 94 SER A O 1
ATOM 756 N N . ASN A 1 95 ? -19.040 0.237 -12.499 1.00 95.81 95 ASN A N 1
ATOM 757 C CA . ASN A 1 95 ? -19.456 -0.389 -13.759 1.00 95.81 95 ASN A CA 1
ATOM 758 C C . ASN A 1 95 ? -19.131 -1.891 -13.815 1.00 95.81 95 ASN A C 1
ATOM 760 O O . ASN A 1 95 ? -19.832 -2.650 -14.482 1.00 95.81 95 ASN A O 1
ATOM 764 N N . LEU A 1 96 ? -18.106 -2.338 -13.084 1.00 94.88 96 LEU A N 1
ATOM 765 C CA . LEU A 1 96 ? -17.776 -3.758 -12.900 1.00 94.88 96 LEU A CA 1
ATOM 766 C C . LEU A 1 96 ? -18.640 -4.458 -11.829 1.00 94.88 96 LEU A C 1
ATOM 768 O O . LEU A 1 96 ? -18.447 -5.652 -11.564 1.00 94.88 96 LEU A O 1
ATOM 772 N N . GLY A 1 97 ? -19.590 -3.737 -11.226 1.00 95.62 97 GLY A N 1
ATOM 773 C CA . GLY A 1 97 ? -20.550 -4.249 -10.250 1.00 95.62 97 GLY A CA 1
ATOM 774 C C . GLY A 1 97 ? -20.060 -4.245 -8.802 1.00 95.62 97 GLY A C 1
ATOM 775 O O . GLY A 1 97 ? -20.672 -4.906 -7.965 1.00 95.62 97 GLY A O 1
ATOM 776 N N . PHE A 1 98 ? -18.967 -3.542 -8.486 1.00 96.56 98 PHE A N 1
ATOM 777 C CA . PHE A 1 98 ? -18.499 -3.414 -7.105 1.00 96.56 98 PHE A CA 1
ATOM 778 C C . PHE A 1 98 ? -19.313 -2.380 -6.316 1.00 96.56 98 PHE A C 1
ATOM 780 O O . PHE A 1 98 ? -19.774 -1.373 -6.852 1.00 96.56 98 PHE A O 1
ATOM 787 N N . ASN A 1 99 ? -19.439 -2.597 -5.005 1.00 97.50 99 ASN A N 1
ATOM 788 C CA . ASN A 1 99 ? -19.999 -1.615 -4.079 1.00 97.50 99 ASN A CA 1
ATOM 789 C C . ASN A 1 99 ? -18.908 -0.624 -3.654 1.00 97.50 99 ASN A C 1
ATOM 791 O O . ASN A 1 99 ? -18.108 -0.935 -2.772 1.00 97.50 99 ASN A O 1
ATOM 795 N N . VAL A 1 100 ? -18.863 0.551 -4.284 1.00 97.44 100 VAL A N 1
ATOM 796 C CA . VAL A 1 100 ? -17.783 1.532 -4.102 1.00 97.44 100 VAL A CA 1
ATOM 797 C C . VAL A 1 100 ? -18.282 2.785 -3.386 1.00 97.44 100 VAL A C 1
ATOM 799 O O . VAL A 1 100 ? -19.389 3.267 -3.618 1.00 97.44 100 VAL A O 1
ATOM 802 N N . SER A 1 101 ? -17.464 3.350 -2.501 1.00 95.88 101 SER A N 1
ATOM 803 C CA . SER A 1 101 ? -17.727 4.636 -1.853 1.00 95.88 101 SER A CA 1
ATOM 804 C C . SER A 1 101 ? -16.450 5.457 -1.721 1.00 95.88 101 SER A C 1
ATOM 806 O O . SER A 1 101 ? -15.464 4.992 -1.152 1.00 95.88 101 SER A O 1
ATOM 808 N N . SER A 1 102 ? -16.499 6.704 -2.181 1.00 96.19 102 SER A N 1
ATOM 809 C CA . SER A 1 102 ? -15.435 7.680 -1.943 1.00 96.19 102 SER A CA 1
ATOM 810 C C . SER A 1 102 ? -15.575 8.288 -0.551 1.00 96.19 102 SER A C 1
ATOM 812 O O . SER A 1 102 ? -16.663 8.682 -0.125 1.00 96.19 102 SER A O 1
ATOM 814 N N . LEU A 1 103 ? -14.470 8.316 0.182 1.00 96.75 103 LEU A N 1
ATOM 815 C CA . LEU A 1 103 ? -14.372 8.872 1.522 1.00 96.75 103 LEU A CA 1
ATOM 816 C C . LEU A 1 103 ? -14.124 10.377 1.456 1.00 96.75 103 LEU A C 1
ATOM 818 O O . LEU A 1 103 ? -13.487 10.883 0.534 1.00 96.75 103 LEU A O 1
ATOM 822 N N . GLU A 1 104 ? -14.584 11.093 2.478 1.00 94.75 104 GLU A N 1
ATOM 823 C CA . GLU A 1 104 ? -14.294 12.516 2.593 1.00 94.75 104 GLU A CA 1
ATOM 824 C C . GLU A 1 104 ? -12.820 12.753 2.961 1.00 94.75 104 GLU A C 1
ATOM 826 O O . GLU A 1 104 ? -12.287 12.169 3.910 1.00 94.75 104 GLU A O 1
ATOM 831 N N . GLU A 1 105 ? -12.167 13.643 2.217 1.00 94.38 105 GLU A N 1
ATOM 832 C CA . GLU A 1 105 ? -10.752 13.963 2.388 1.00 94.38 105 GLU A CA 1
ATOM 833 C C . GLU A 1 105 ? -10.458 14.538 3.780 1.00 94.38 105 GLU A C 1
ATOM 835 O O . GLU A 1 105 ? -11.173 15.403 4.291 1.00 94.38 105 GLU A O 1
ATOM 840 N N . ARG A 1 106 ? -9.340 14.105 4.380 1.00 96.69 106 ARG A N 1
ATOM 841 C CA . ARG A 1 106 ? -8.801 14.645 5.646 1.00 96.69 106 ARG A CA 1
ATOM 842 C C . ARG A 1 106 ? -9.746 14.559 6.850 1.00 96.69 106 ARG A C 1
ATOM 844 O O . ARG A 1 106 ? -9.500 15.233 7.854 1.00 96.69 106 ARG A O 1
ATOM 851 N N . LYS A 1 107 ? -10.775 13.711 6.805 1.00 97.75 107 LYS A N 1
ATOM 852 C CA . LYS A 1 107 ? -11.648 13.438 7.951 1.00 97.75 107 LYS A CA 1
ATOM 853 C C . LYS A 1 107 ? -11.475 12.019 8.470 1.00 97.75 107 LYS A C 1
ATOM 855 O O . LYS A 1 107 ? -11.330 11.073 7.704 1.00 97.75 107 LYS A O 1
ATOM 860 N N . TRP A 1 108 ? -11.503 11.884 9.794 1.00 98.44 108 TRP A N 1
ATOM 861 C CA . TRP A 1 108 ? -11.516 10.582 10.453 1.00 98.44 108 TRP A CA 1
ATOM 862 C C . TRP A 1 108 ? -12.902 9.952 10.352 1.00 98.44 108 TRP A C 1
ATOM 864 O O . TRP A 1 108 ? -13.886 10.509 10.836 1.00 98.44 108 TRP A O 1
ATOM 874 N N . ILE A 1 109 ? -12.954 8.760 9.772 1.00 98.19 109 ILE A N 1
ATOM 875 C CA . ILE A 1 109 ? -14.152 7.947 9.600 1.00 98.19 109 ILE A CA 1
ATOM 876 C C . ILE A 1 109 ? -13.995 6.714 10.481 1.00 98.19 109 ILE A C 1
ATOM 878 O O . ILE A 1 109 ? -13.015 5.978 10.371 1.00 98.19 109 ILE A O 1
ATOM 882 N N . LYS A 1 110 ? -14.947 6.494 11.388 1.00 98.25 110 LYS A N 1
ATOM 883 C CA . LYS A 1 110 ? -14.958 5.311 12.255 1.00 98.25 110 LYS A CA 1
ATOM 884 C C . LYS A 1 110 ? -15.534 4.125 11.487 1.00 98.25 110 LYS A C 1
ATOM 886 O O . LYS A 1 110 ? -16.671 4.200 11.035 1.00 98.25 110 LYS A O 1
ATOM 891 N N . LEU A 1 111 ? -14.761 3.046 11.379 1.00 98.25 111 LEU A N 1
ATOM 892 C CA . LEU A 1 111 ? -15.236 1.753 10.874 1.00 98.25 111 LEU A CA 1
ATOM 893 C C . LEU A 1 111 ? -15.750 0.879 12.023 1.00 98.25 111 LEU A C 1
ATOM 895 O O . LEU A 1 111 ? -16.730 0.160 11.872 1.00 98.25 111 LEU A O 1
ATOM 899 N N . THR A 1 112 ? -15.118 0.976 13.196 1.00 98.38 112 THR A N 1
ATOM 900 C CA . THR A 1 112 ? -15.574 0.336 14.438 1.00 98.38 112 THR A CA 1
ATOM 901 C C . THR A 1 112 ? -15.346 1.263 15.637 1.00 98.38 112 THR A C 1
ATOM 903 O O . THR A 1 112 ? -14.941 2.419 15.491 1.00 98.38 112 THR A O 1
ATOM 906 N N . LYS A 1 113 ? -15.579 0.756 16.856 1.00 97.38 113 LYS A N 1
ATOM 907 C CA . LYS A 1 113 ? -15.235 1.470 18.094 1.00 97.38 113 LYS A CA 1
ATOM 908 C C . LYS A 1 113 ? -13.724 1.707 18.251 1.00 97.38 113 LYS A C 1
ATOM 910 O O . LYS A 1 113 ? -13.348 2.714 18.843 1.00 97.38 113 LYS A O 1
ATOM 915 N N . ASN A 1 114 ? -12.889 0.802 17.729 1.00 98.31 114 ASN A N 1
ATOM 916 C CA . ASN A 1 114 ? -11.433 0.826 17.892 1.00 98.31 114 ASN A CA 1
ATOM 917 C C . ASN A 1 114 ? -10.681 1.144 16.595 1.00 98.31 114 ASN A C 1
ATOM 919 O O . ASN A 1 114 ? -9.472 1.341 16.659 1.00 98.31 114 ASN A O 1
ATOM 923 N N . LEU A 1 115 ? -11.355 1.170 15.441 1.00 98.75 115 LEU A N 1
ATOM 924 C CA . LEU A 1 115 ? -10.743 1.379 14.132 1.00 98.75 115 LEU A CA 1
ATOM 925 C C . LEU A 1 115 ? -11.343 2.602 13.437 1.00 98.75 115 LEU A C 1
ATOM 927 O O . LEU A 1 115 ? -12.542 2.649 13.149 1.00 98.75 115 LEU A O 1
ATOM 931 N N . SER A 1 116 ? -10.491 3.569 13.110 1.00 98.75 116 SER A N 1
ATOM 932 C CA . SER A 1 116 ? -10.844 4.713 12.271 1.00 98.75 116 SER A CA 1
ATOM 933 C C . SER A 1 116 ? -9.789 4.968 11.209 1.00 98.75 116 SER A C 1
ATOM 935 O O . SER A 1 116 ? -8.600 4.786 11.465 1.00 98.75 116 SER A O 1
ATOM 937 N N . ILE A 1 117 ? -10.225 5.446 10.051 1.00 98.81 117 ILE A N 1
ATOM 938 C CA . ILE A 1 117 ? -9.361 5.756 8.917 1.00 98.81 117 ILE A CA 1
ATOM 939 C C . ILE A 1 117 ? -9.515 7.204 8.475 1.00 98.81 117 ILE A C 1
ATOM 941 O O . ILE A 1 117 ? -10.558 7.818 8.686 1.00 98.81 117 ILE A O 1
ATOM 945 N N . LEU A 1 118 ? -8.477 7.743 7.854 1.00 98.69 118 LEU A N 1
ATOM 946 C CA . LEU A 1 118 ? -8.475 9.043 7.199 1.00 98.69 118 LEU A CA 1
ATOM 947 C C . LEU A 1 118 ? -7.673 8.913 5.915 1.00 98.69 118 LEU A C 1
ATOM 949 O O . LEU A 1 118 ? -6.573 8.366 5.933 1.00 98.69 118 LEU A O 1
ATOM 953 N N . THR A 1 119 ? -8.195 9.448 4.817 1.00 98.12 119 THR A N 1
ATOM 954 C CA . THR A 1 119 ? -7.513 9.391 3.525 1.00 98.12 119 THR A CA 1
ATOM 955 C C . THR A 1 119 ? -7.280 10.769 2.917 1.00 98.12 119 THR A C 1
ATOM 957 O O . THR A 1 119 ? -7.947 11.745 3.286 1.00 98.12 119 THR A O 1
ATOM 960 N N . ILE A 1 120 ? -6.260 10.850 2.062 1.00 96.62 120 ILE A N 1
ATOM 961 C CA . ILE A 1 120 ? -5.880 12.047 1.315 1.00 96.62 120 ILE A CA 1
ATOM 962 C C . ILE A 1 120 ? -5.403 11.616 -0.071 1.00 96.62 120 ILE A C 1
ATOM 964 O O . ILE A 1 120 ? -4.519 10.765 -0.153 1.00 96.62 120 ILE A O 1
ATOM 968 N N . SER A 1 121 ? -5.940 12.224 -1.120 1.00 94.44 121 SER A N 1
ATOM 969 C CA . SER A 1 121 ? -5.536 12.027 -2.517 1.00 94.44 121 SER A CA 1
ATOM 970 C C . SER A 1 121 ? -4.633 13.160 -3.031 1.00 94.44 121 SER A C 1
ATOM 972 O O . SER A 1 121 ? -4.622 14.266 -2.476 1.00 94.44 121 SER A O 1
ATOM 974 N N . ASP A 1 122 ? -3.857 12.904 -4.089 1.00 90.31 122 ASP A N 1
ATOM 975 C CA . ASP A 1 122 ? -3.300 13.956 -4.950 1.00 90.31 122 ASP A CA 1
ATOM 976 C C . ASP A 1 122 ? -3.966 14.007 -6.331 1.00 90.31 122 ASP A C 1
ATOM 978 O O . ASP A 1 122 ? -4.881 13.265 -6.682 1.00 90.31 122 ASP A O 1
ATOM 982 N N . TYR A 1 123 ? -3.473 14.946 -7.135 1.00 86.56 123 TYR A N 1
ATOM 983 C CA . TYR A 1 123 ? -3.884 15.152 -8.512 1.00 86.56 123 TYR A CA 1
ATOM 984 C C . TYR A 1 123 ? -3.407 14.059 -9.484 1.00 86.56 123 TYR A C 1
ATOM 986 O O . TYR A 1 123 ? -3.911 14.020 -10.604 1.00 86.56 123 TYR A O 1
ATOM 994 N N . PHE A 1 124 ? -2.450 13.207 -9.099 1.00 88.00 124 PHE A N 1
ATOM 995 C CA . PHE A 1 124 ? -2.006 12.058 -9.895 1.00 88.00 124 PHE A CA 1
ATOM 996 C C . PHE A 1 124 ? -2.881 10.820 -9.678 1.00 88.00 124 PHE A C 1
ATOM 998 O O . PHE A 1 124 ? -2.646 9.799 -10.315 1.00 88.00 124 PHE A O 1
ATOM 1005 N N . GLN A 1 125 ? -3.935 10.941 -8.863 1.00 89.00 125 GLN A N 1
ATOM 1006 C CA . GLN A 1 125 ? -4.791 9.836 -8.433 1.00 89.00 125 GLN A CA 1
ATOM 1007 C C . GLN A 1 125 ? -4.075 8.845 -7.504 1.00 89.00 125 GLN A C 1
ATOM 1009 O O . GLN A 1 125 ? -4.556 7.725 -7.332 1.00 89.00 125 GLN A O 1
ATOM 1014 N N . ASP A 1 126 ? -2.980 9.265 -6.865 1.00 93.44 126 ASP A N 1
ATOM 1015 C CA . ASP A 1 126 ? -2.400 8.542 -5.739 1.00 93.44 126 ASP A CA 1
ATOM 1016 C C . ASP A 1 126 ? -3.116 8.944 -4.455 1.00 93.44 126 ASP A C 1
ATOM 1018 O O . ASP A 1 126 ? -3.689 10.034 -4.334 1.00 93.44 126 ASP A O 1
ATOM 1022 N N . SER A 1 127 ? -3.079 8.072 -3.454 1.00 95.88 127 SER A N 1
ATOM 1023 C CA . SER A 1 127 ? -3.615 8.414 -2.147 1.00 95.88 127 SER A CA 1
ATOM 1024 C C . SER A 1 127 ? -2.876 7.750 -1.004 1.00 95.88 127 SER A C 1
ATOM 1026 O O . SER A 1 127 ? -2.182 6.746 -1.152 1.00 95.88 127 SER A O 1
ATOM 1028 N N . ILE A 1 128 ? -3.038 8.352 0.168 1.00 97.75 128 ILE A N 1
ATOM 1029 C CA . ILE A 1 128 ? -2.500 7.856 1.423 1.00 97.75 128 ILE A CA 1
ATOM 1030 C C . ILE A 1 128 ? -3.629 7.511 2.386 1.00 97.75 128 ILE A C 1
ATOM 1032 O O . ILE A 1 128 ? -4.724 8.085 2.337 1.00 97.75 128 ILE A O 1
ATOM 1036 N N . LEU A 1 129 ? -3.336 6.602 3.309 1.00 98.62 129 LEU A N 1
ATOM 1037 C CA . LEU A 1 129 ? -4.264 6.148 4.332 1.00 98.62 129 LEU A CA 1
ATOM 1038 C C . LEU A 1 129 ? -3.605 6.234 5.705 1.00 98.62 129 LEU A C 1
ATOM 1040 O O . LEU A 1 129 ? -2.581 5.609 5.977 1.00 98.62 129 LEU A O 1
ATOM 1044 N N . LEU A 1 130 ? -4.220 6.995 6.600 1.00 98.69 130 LEU A N 1
ATOM 1045 C CA . LEU A 1 130 ? -3.920 6.949 8.021 1.00 98.69 130 LEU A CA 1
ATOM 1046 C C . LEU A 1 130 ? -4.935 6.033 8.693 1.00 98.69 130 LEU A C 1
ATOM 1048 O O . LEU A 1 130 ? -6.140 6.214 8.524 1.00 98.69 130 LEU A O 1
ATOM 1052 N N . ILE A 1 131 ? -4.455 5.074 9.476 1.00 98.81 131 ILE A N 1
ATOM 1053 C CA . ILE A 1 131 ? -5.295 4.132 10.215 1.00 98.81 131 ILE A CA 1
ATOM 1054 C C 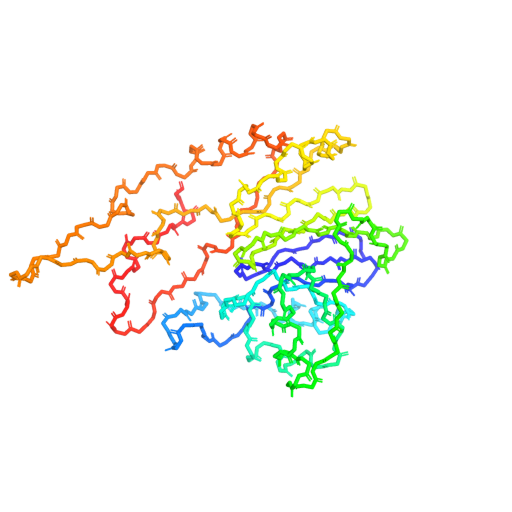. ILE A 1 131 ? -4.971 4.290 11.694 1.00 98.81 131 ILE A C 1
ATOM 1056 O O . ILE A 1 131 ? -3.834 4.088 12.105 1.00 98.81 131 ILE A O 1
ATOM 1060 N N . ASN A 1 132 ? -5.963 4.646 12.500 1.00 98.69 132 ASN A N 1
ATOM 1061 C CA . ASN A 1 132 ? -5.865 4.578 13.951 1.00 98.69 132 ASN A CA 1
ATOM 1062 C C . ASN A 1 132 ? -6.601 3.325 14.420 1.00 98.69 132 ASN A C 1
ATOM 1064 O O . ASN A 1 132 ? -7.824 3.237 14.278 1.00 98.69 132 ASN A O 1
ATOM 1068 N N . ILE A 1 133 ? -5.848 2.375 14.967 1.00 98.31 133 ILE A N 1
ATOM 1069 C CA . ILE A 1 133 ? -6.361 1.123 15.505 1.00 98.31 133 ILE A CA 1
ATOM 1070 C C . ILE A 1 133 ? -5.952 0.980 16.966 1.00 98.31 133 ILE A C 1
ATOM 1072 O O . ILE A 1 133 ? -4.777 0.848 17.295 1.00 98.31 133 ILE A O 1
ATOM 1076 N N . ASN A 1 134 ? -6.933 1.033 17.864 1.00 97.25 134 ASN A N 1
ATOM 1077 C CA . ASN A 1 134 ? -6.724 0.924 19.309 1.00 97.25 134 ASN A CA 1
ATOM 1078 C C . ASN A 1 134 ? -5.650 1.889 19.854 1.00 97.25 134 ASN A C 1
ATOM 1080 O O . ASN A 1 134 ? -4.849 1.523 20.709 1.00 97.25 134 ASN A O 1
ATOM 1084 N N . GLY A 1 135 ? -5.597 3.114 19.319 1.00 96.94 135 GLY A N 1
ATOM 1085 C CA . GLY A 1 135 ? -4.610 4.125 19.708 1.00 96.94 135 GLY A CA 1
ATOM 1086 C C . GLY A 1 135 ? -3.241 3.988 19.034 1.00 96.94 135 GLY A C 1
ATOM 1087 O O . GLY A 1 135 ? -2.363 4.805 19.303 1.00 96.94 135 GLY A O 1
ATOM 1088 N N . HIS A 1 136 ? -3.048 3.010 18.146 1.00 97.38 136 HIS A N 1
ATOM 1089 C CA . HIS A 1 136 ? -1.855 2.886 17.311 1.00 97.38 136 HIS A CA 1
ATOM 1090 C C . HIS A 1 136 ? -2.108 3.486 15.931 1.00 97.38 136 HIS A C 1
ATOM 1092 O O . HIS A 1 136 ? -3.084 3.140 15.265 1.00 97.38 136 HIS A O 1
ATOM 1098 N N . LEU A 1 137 ? -1.213 4.370 15.491 1.00 98.62 137 LEU A N 1
ATOM 1099 C CA . LEU A 1 137 ? -1.292 4.992 14.174 1.00 98.62 137 LEU A CA 1
ATOM 1100 C C . LEU A 1 137 ? -0.426 4.237 13.166 1.00 98.62 137 LEU A C 1
ATOM 1102 O O . LEU A 1 137 ? 0.778 4.077 13.363 1.00 98.62 137 LEU A O 1
ATOM 1106 N N . LEU A 1 138 ? -1.045 3.845 12.060 1.00 98.56 138 LEU A N 1
ATOM 1107 C CA . LEU A 1 138 ? -0.390 3.373 10.853 1.00 98.56 138 LEU A CA 1
ATOM 1108 C C . LEU A 1 138 ? -0.487 4.489 9.811 1.00 98.56 138 LEU A C 1
ATOM 1110 O O . LEU A 1 138 ? -1.565 5.020 9.540 1.00 98.56 138 LEU A O 1
ATOM 1114 N N . VAL A 1 139 ? 0.652 4.846 9.241 1.00 98.25 139 VAL A N 1
ATOM 1115 C CA . VAL A 1 139 ? 0.822 5.879 8.225 1.00 98.25 139 VAL A CA 1
ATOM 1116 C C . VAL A 1 139 ? 1.164 5.163 6.926 1.00 98.25 139 VAL A C 1
ATOM 1118 O O . VAL A 1 139 ? 2.335 4.901 6.654 1.00 98.25 139 VAL A O 1
ATOM 1121 N N . ASN A 1 140 ? 0.146 4.792 6.151 1.00 98.00 140 ASN A N 1
ATOM 1122 C CA . ASN A 1 140 ? 0.339 4.183 4.843 1.00 98.00 140 ASN A CA 1
ATOM 1123 C C . ASN A 1 140 ? 0.440 5.272 3.775 1.00 98.00 140 ASN A C 1
ATOM 1125 O O . ASN A 1 140 ? -0.546 5.918 3.429 1.00 98.00 140 ASN A O 1
ATOM 1129 N N . ILE A 1 141 ? 1.660 5.487 3.290 1.00 96.19 141 ILE A N 1
ATOM 1130 C CA . ILE A 1 141 ? 1.988 6.457 2.238 1.00 96.19 141 ILE A CA 1
ATOM 1131 C C . ILE A 1 141 ? 2.656 5.765 1.051 1.00 96.19 141 ILE A C 1
ATOM 1133 O O . ILE A 1 141 ? 3.544 6.324 0.396 1.00 96.19 141 ILE A O 1
ATOM 1137 N N . ASN A 1 142 ? 2.295 4.503 0.854 1.00 92.00 142 ASN A N 1
ATOM 1138 C CA . ASN A 1 142 ? 2.837 3.691 -0.203 1.00 92.00 142 ASN A CA 1
ATOM 1139 C C . ASN A 1 142 ? 2.530 4.297 -1.580 1.00 92.00 142 ASN A C 1
ATOM 1141 O O . ASN A 1 142 ? 1.437 4.810 -1.789 1.00 92.00 142 ASN A O 1
ATOM 1145 N N . ASP A 1 143 ? 3.531 4.292 -2.461 1.00 91.19 143 ASP A N 1
ATOM 1146 C CA . ASP A 1 143 ? 3.539 4.828 -3.836 1.00 91.19 143 ASP A CA 1
ATOM 1147 C C . ASP A 1 143 ? 3.156 6.307 -4.017 1.00 91.19 143 ASP A C 1
ATOM 1149 O O . ASP A 1 143 ? 3.451 6.910 -5.041 1.00 91.19 143 ASP A O 1
ATOM 1153 N N . ALA A 1 144 ? 2.702 6.969 -2.956 1.00 92.12 144 ALA A N 1
ATOM 1154 C CA . ALA A 1 144 ? 2.413 8.387 -2.951 1.00 92.12 144 ALA A CA 1
ATOM 1155 C C . ALA A 1 144 ? 3.661 9.228 -2.619 1.00 92.12 144 ALA A C 1
ATOM 1157 O O . ALA A 1 144 ? 4.384 9.029 -1.628 1.00 92.12 144 ALA A O 1
ATOM 1158 N N . SER A 1 145 ? 3.887 10.257 -3.429 1.00 88.75 145 SER A N 1
ATOM 1159 C CA . SER A 1 145 ? 4.861 11.316 -3.149 1.00 88.75 145 SER A CA 1
ATOM 1160 C C . SER A 1 145 ? 4.208 12.446 -2.366 1.00 88.75 145 SER A C 1
ATOM 1162 O O . SER A 1 145 ? 3.074 12.796 -2.630 1.00 88.75 145 SER A O 1
ATOM 1164 N N . ASN A 1 146 ? 4.914 13.109 -1.448 1.00 90.00 146 ASN A N 1
ATOM 1165 C CA . ASN A 1 146 ? 4.318 14.235 -0.721 1.00 90.00 146 ASN A CA 1
ATOM 1166 C C . ASN A 1 146 ? 3.995 15.424 -1.654 1.00 90.00 146 ASN A C 1
ATOM 1168 O O . ASN A 1 146 ? 4.874 16.232 -1.957 1.00 90.00 146 ASN A O 1
ATOM 1172 N N . LYS A 1 147 ? 2.723 15.563 -2.048 1.00 89.81 147 LYS A N 1
ATOM 1173 C CA . LYS A 1 147 ? 2.195 16.673 -2.863 1.00 89.81 147 LYS A CA 1
ATOM 1174 C C . LYS A 1 147 ? 1.399 17.702 -2.047 1.00 89.81 147 LYS A C 1
ATOM 1176 O O . LYS A 1 147 ? 0.483 18.334 -2.556 1.00 89.81 147 LYS A O 1
ATOM 1181 N N . GLY A 1 148 ? 1.752 17.895 -0.771 1.00 87.38 148 GLY A N 1
ATOM 1182 C CA . GLY A 1 148 ? 1.184 18.958 0.075 1.00 87.38 148 GLY A CA 1
ATOM 1183 C C . GLY A 1 148 ? 0.537 18.483 1.377 1.00 87.38 148 GLY A C 1
ATOM 1184 O O . GLY A 1 148 ? 0.143 19.304 2.203 1.00 87.38 148 GLY A O 1
ATOM 1185 N N . TRP A 1 149 ? 0.461 17.175 1.630 1.00 92.38 149 TRP A N 1
ATOM 1186 C CA . TRP A 1 149 ? -0.044 16.635 2.900 1.00 92.38 149 TRP A CA 1
ATOM 1187 C C . TRP A 1 149 ? 1.020 16.422 3.973 1.00 92.38 149 TRP A C 1
ATOM 1189 O O . TRP A 1 149 ? 0.648 16.196 5.119 1.00 92.38 149 TRP A O 1
ATOM 1199 N N . GLY A 1 150 ? 2.317 16.508 3.665 1.00 95.38 150 GLY A N 1
ATOM 1200 C CA . GLY A 1 150 ? 3.380 16.133 4.606 1.00 95.38 150 GLY A CA 1
ATOM 1201 C C . GLY A 1 150 ? 3.264 16.809 5.974 1.00 95.38 150 GLY A C 1
ATOM 1202 O O . GLY A 1 150 ? 3.248 16.122 6.991 1.00 95.38 150 GLY A O 1
ATOM 1203 N N . LYS A 1 151 ? 3.064 18.136 6.011 1.00 96.56 151 LYS A N 1
ATOM 1204 C CA . LYS A 1 151 ? 2.853 18.881 7.271 1.00 96.56 151 LYS A CA 1
ATOM 1205 C C . LYS A 1 151 ? 1.589 18.446 8.015 1.00 96.56 151 LYS A C 1
ATOM 1207 O O . LYS A 1 151 ? 1.583 18.392 9.240 1.00 96.56 151 LYS A O 1
ATOM 1212 N N . PHE A 1 152 ? 0.518 18.139 7.286 1.00 97.62 152 PHE A N 1
ATOM 1213 C CA . PHE A 1 152 ? -0.727 17.657 7.878 1.00 97.62 152 PHE A CA 1
ATOM 1214 C C . PHE A 1 152 ? -0.523 16.294 8.547 1.00 97.62 152 PHE A C 1
ATOM 1216 O O . PHE A 1 152 ? -0.874 16.128 9.711 1.00 97.62 152 PHE A O 1
ATOM 1223 N N . VAL A 1 153 ? 0.122 15.354 7.848 1.00 97.75 153 VAL A N 1
ATOM 1224 C CA . VAL A 1 153 ? 0.450 14.030 8.392 1.00 97.75 153 VAL A CA 1
ATOM 1225 C C . VAL A 1 153 ? 1.386 14.163 9.595 1.00 97.75 153 VAL A C 1
ATOM 1227 O O . VAL A 1 153 ? 1.100 13.587 10.636 1.00 97.75 153 VAL A O 1
ATOM 1230 N N . GLN A 1 154 ? 2.431 14.995 9.516 1.00 97.50 154 GLN A N 1
ATOM 1231 C CA . GLN A 1 154 ? 3.330 15.285 10.645 1.00 97.50 154 GLN A CA 1
ATOM 1232 C C . GLN A 1 154 ? 2.594 15.813 11.883 1.00 97.50 154 GLN A C 1
ATOM 1234 O O . GLN A 1 154 ? 2.954 15.493 13.012 1.00 97.50 154 GLN A O 1
ATOM 1239 N N . ASN A 1 155 ? 1.579 16.658 11.699 1.00 98.00 155 ASN A N 1
ATOM 1240 C CA . ASN A 1 155 ? 0.797 17.174 12.820 1.00 98.00 155 ASN A CA 1
ATOM 1241 C C . ASN A 1 155 ? -0.069 16.091 13.467 1.00 98.00 155 ASN A C 1
ATOM 1243 O O . ASN A 1 155 ? -0.295 16.150 14.671 1.00 98.00 155 ASN A O 1
ATOM 1247 N N . ILE A 1 156 ? -0.511 15.095 12.698 1.00 98.12 156 ILE A N 1
ATOM 1248 C CA . ILE A 1 156 ? -1.205 13.926 13.237 1.00 98.12 156 ILE A CA 1
ATOM 1249 C C . ILE A 1 156 ? -0.215 13.016 13.966 1.00 98.12 156 ILE A C 1
ATOM 1251 O O . ILE A 1 156 ? -0.463 12.690 15.124 1.00 98.12 156 ILE A O 1
ATOM 1255 N N . THR A 1 157 ? 0.909 12.648 13.339 1.00 97.94 157 THR A N 1
ATOM 1256 C CA . THR A 1 157 ? 1.855 11.663 13.895 1.00 97.94 157 THR A CA 1
ATOM 1257 C C . THR A 1 157 ? 2.413 12.066 15.255 1.00 97.94 157 THR A C 1
ATOM 1259 O O . THR A 1 157 ? 2.569 11.204 16.113 1.00 97.94 157 THR A O 1
ATOM 1262 N N . LYS A 1 158 ? 2.618 13.367 15.507 1.00 97.00 158 LYS A N 1
ATOM 1263 C CA . LYS A 1 158 ? 3.065 13.902 16.810 1.00 97.00 158 LYS A CA 1
ATOM 1264 C C . LYS A 1 158 ? 2.167 13.533 17.994 1.00 97.00 158 LYS A C 1
ATOM 1266 O O . LYS A 1 158 ? 2.646 13.531 19.123 1.00 97.00 158 LYS A O 1
ATOM 1271 N N . ASN A 1 159 ? 0.886 13.249 17.756 1.00 97.19 159 ASN A N 1
ATOM 1272 C CA . ASN A 1 159 ? -0.071 12.909 18.815 1.00 97.19 159 ASN A CA 1
ATOM 1273 C C . ASN A 1 159 ? -0.102 11.410 19.138 1.00 97.19 159 ASN A C 1
ATOM 1275 O O . ASN A 1 159 ? -0.856 10.992 20.014 1.00 97.19 159 ASN A O 1
ATOM 1279 N N . PHE A 1 160 ? 0.683 10.600 18.429 1.00 97.38 160 PHE A N 1
ATOM 1280 C CA . PHE A 1 160 ? 0.710 9.155 18.586 1.00 97.38 160 PHE A CA 1
ATOM 1281 C C . PHE A 1 160 ? 2.093 8.696 19.022 1.00 97.38 160 PHE A C 1
ATOM 1283 O O . PHE A 1 160 ? 3.122 9.178 18.548 1.00 97.38 160 PHE A O 1
ATOM 1290 N N . LYS A 1 161 ? 2.112 7.728 19.934 1.00 94.62 161 LYS A N 1
ATOM 1291 C CA . LYS A 1 161 ? 3.347 7.079 20.354 1.00 94.62 161 LYS A CA 1
ATOM 1292 C C . LYS A 1 161 ? 3.748 6.040 19.307 1.00 94.62 161 LYS A C 1
ATOM 1294 O O . LYS A 1 161 ? 2.948 5.171 18.978 1.00 94.62 161 LYS A O 1
ATOM 1299 N N . ASP A 1 162 ? 4.987 6.142 18.832 1.00 92.06 162 ASP A N 1
ATOM 1300 C CA . ASP A 1 162 ? 5.639 5.198 17.915 1.00 92.06 162 ASP A CA 1
ATOM 1301 C C . ASP A 1 162 ? 4.770 4.782 16.698 1.00 92.06 162 ASP A C 1
ATOM 1303 O O . ASP A 1 162 ? 4.472 3.597 16.540 1.00 92.06 162 ASP A O 1
ATOM 1307 N N . PRO A 1 163 ? 4.348 5.722 15.820 1.00 97.25 163 PRO A N 1
ATOM 1308 C CA . PRO A 1 163 ? 3.561 5.370 14.639 1.00 97.25 163 PRO A CA 1
ATOM 1309 C C . PRO A 1 163 ? 4.338 4.454 13.687 1.00 97.25 163 PRO A C 1
ATOM 1311 O O . PRO A 1 163 ? 5.557 4.592 13.533 1.00 97.25 163 PRO A O 1
ATOM 1314 N N . PHE A 1 164 ? 3.612 3.570 13.006 1.00 97.88 164 PHE A N 1
ATOM 1315 C CA . PHE A 1 164 ? 4.146 2.710 11.954 1.00 97.88 164 PHE A CA 1
ATOM 1316 C C . PHE A 1 164 ? 4.097 3.433 10.613 1.00 97.88 164 PHE A C 1
ATOM 1318 O O . PHE A 1 164 ? 3.062 3.989 10.256 1.00 97.88 164 PHE A O 1
ATOM 1325 N N . LEU A 1 165 ? 5.189 3.405 9.858 1.00 97.56 165 LEU A N 1
ATOM 1326 C CA . LEU A 1 165 ? 5.253 3.956 8.508 1.00 97.56 165 LEU A CA 1
ATOM 1327 C C . LEU A 1 165 ? 5.295 2.833 7.474 1.00 97.56 165 LEU A C 1
ATOM 1329 O O . LEU A 1 165 ? 6.221 2.026 7.505 1.00 97.56 165 LEU A O 1
ATOM 1333 N N . PHE A 1 166 ? 4.351 2.837 6.535 1.00 97.44 166 PHE A N 1
ATOM 1334 C CA . PHE A 1 166 ? 4.324 1.923 5.391 1.00 97.44 166 PHE A CA 1
ATOM 1335 C C . PHE A 1 166 ? 4.644 2.707 4.129 1.00 97.44 166 PHE A C 1
ATOM 1337 O O . PHE A 1 166 ? 3.977 3.703 3.824 1.00 97.44 166 PHE A O 1
ATOM 1344 N N . LYS A 1 167 ? 5.701 2.293 3.430 1.00 95.00 167 LYS A N 1
ATOM 1345 C CA . LYS A 1 167 ? 6.181 2.989 2.239 1.00 95.00 167 LYS A CA 1
ATOM 1346 C C . LYS A 1 167 ? 7.016 2.075 1.336 1.00 95.00 167 LYS A C 1
ATOM 1348 O O . LYS A 1 167 ? 7.795 1.267 1.839 1.00 95.00 167 LYS A O 1
ATOM 1353 N N . LEU A 1 168 ? 6.916 2.302 0.025 1.00 93.94 168 LEU A N 1
ATOM 1354 C CA . LEU A 1 168 ? 7.872 1.832 -0.972 1.00 93.94 168 LEU A CA 1
ATOM 1355 C C . LEU A 1 168 ? 9.267 2.401 -0.747 1.00 93.94 168 LEU A C 1
ATOM 1357 O O . LEU A 1 168 ? 9.504 3.611 -0.838 1.00 93.94 168 LEU A O 1
ATOM 1361 N N . PHE A 1 169 ? 10.192 1.480 -0.517 1.00 92.81 169 PHE A N 1
ATOM 1362 C CA . PHE A 1 169 ? 11.618 1.718 -0.547 1.00 92.81 169 PHE A CA 1
ATOM 1363 C C . PHE A 1 169 ? 12.235 0.779 -1.580 1.00 92.81 169 PHE A C 1
ATOM 1365 O O . PHE A 1 169 ? 12.183 -0.437 -1.417 1.00 92.81 169 PHE A O 1
ATOM 1372 N N . SER A 1 170 ? 12.794 1.336 -2.652 1.00 92.75 170 SER A N 1
ATOM 1373 C CA . SER A 1 170 ? 13.464 0.539 -3.678 1.00 92.75 170 SER A CA 1
ATOM 1374 C C . SER A 1 170 ? 14.570 1.322 -4.381 1.00 92.75 170 SER A C 1
ATOM 1376 O O . SER A 1 170 ? 14.811 2.504 -4.101 1.00 92.75 170 SER A O 1
ATOM 1378 N N . TYR A 1 171 ? 15.254 0.661 -5.312 1.00 93.50 171 TYR A N 1
ATOM 1379 C CA . TYR A 1 171 ? 16.205 1.299 -6.220 1.00 93.50 171 TYR A CA 1
ATOM 1380 C C . TYR A 1 171 ? 15.528 2.044 -7.386 1.00 93.50 171 TYR A C 1
ATOM 1382 O O . TYR A 1 171 ? 16.217 2.749 -8.125 1.00 93.50 171 TYR A O 1
ATOM 1390 N N . GLY A 1 172 ? 14.201 1.943 -7.531 1.00 92.25 172 GLY A N 1
ATOM 1391 C CA . GLY A 1 172 ? 13.436 2.568 -8.617 1.00 92.25 172 GLY A CA 1
ATOM 1392 C C . GLY A 1 172 ? 13.340 1.704 -9.877 1.00 92.25 172 GLY A C 1
ATOM 1393 O O . GLY A 1 172 ? 13.340 2.226 -10.986 1.00 92.25 172 GLY A O 1
ATOM 1394 N N . ASP A 1 173 ? 13.306 0.386 -9.713 1.00 92.00 173 ASP A N 1
ATOM 1395 C CA . ASP A 1 173 ? 13.132 -0.609 -10.775 1.00 92.00 173 ASP A CA 1
ATOM 1396 C C . ASP A 1 173 ? 11.756 -0.554 -11.451 1.00 92.00 173 ASP A C 1
ATOM 1398 O O . ASP A 1 173 ? 11.656 -0.783 -12.655 1.00 92.00 173 ASP A O 1
ATOM 1402 N N . ALA A 1 174 ? 10.721 -0.180 -10.698 1.00 89.44 174 ALA A N 1
ATOM 1403 C CA . ALA A 1 174 ? 9.356 -0.015 -11.194 1.00 89.44 174 ALA A CA 1
ATOM 1404 C C . ALA A 1 174 ? 9.140 1.231 -12.077 1.00 89.44 174 ALA A C 1
ATOM 1406 O O . ALA A 1 174 ? 8.081 1.376 -12.684 1.00 89.44 174 ALA A O 1
ATOM 1407 N N . ASP A 1 175 ? 10.124 2.129 -12.147 1.00 85.50 175 ASP A N 1
ATOM 1408 C CA . ASP A 1 175 ? 10.069 3.338 -12.971 1.00 85.50 175 ASP A CA 1
ATOM 1409 C C . ASP A 1 175 ? 10.641 3.062 -14.379 1.00 85.50 175 ASP A C 1
ATOM 1411 O O . ASP A 1 175 ? 10.949 1.935 -14.778 1.00 85.50 175 ASP A O 1
ATOM 1415 N N . MET A 1 176 ? 10.809 4.109 -15.173 1.00 86.19 176 MET A N 1
ATOM 1416 C CA . MET A 1 176 ? 11.417 4.053 -16.489 1.00 86.19 176 MET A CA 1
ATOM 1417 C C . MET A 1 176 ? 12.890 3.621 -16.379 1.00 86.19 176 MET A C 1
ATOM 1419 O O . MET A 1 176 ? 13.770 4.406 -16.026 1.00 86.19 176 MET A O 1
ATOM 1423 N N . ILE A 1 177 ? 13.166 2.351 -16.694 1.00 92.44 177 ILE A N 1
ATOM 1424 C CA . ILE A 1 177 ? 14.512 1.748 -16.604 1.00 92.44 177 ILE A CA 1
ATOM 1425 C C . ILE A 1 177 ? 15.035 1.156 -17.922 1.00 92.44 177 ILE A C 1
ATOM 1427 O O . ILE A 1 177 ? 16.133 0.596 -17.967 1.00 92.44 177 ILE A O 1
ATOM 1431 N N . ASN A 1 178 ? 14.252 1.249 -18.998 1.00 93.44 178 ASN A N 1
ATOM 1432 C CA . ASN A 1 178 ? 14.552 0.624 -20.284 1.00 93.44 178 ASN A CA 1
ATOM 1433 C C . ASN A 1 178 ? 14.867 1.670 -21.363 1.00 93.44 178 ASN A C 1
ATOM 1435 O O . ASN A 1 178 ? 14.019 1.991 -22.193 1.00 93.44 178 ASN A O 1
ATOM 1439 N N . TYR A 1 179 ? 16.085 2.209 -21.332 1.00 92.94 179 TYR A N 1
ATOM 1440 C CA . TYR A 1 179 ? 16.540 3.256 -22.247 1.00 92.94 179 TYR A CA 1
ATOM 1441 C C . TYR A 1 179 ? 17.656 2.761 -23.165 1.00 92.94 179 TYR A C 1
ATOM 1443 O O . TYR A 1 179 ? 18.546 2.027 -22.727 1.00 92.94 179 TYR A O 1
ATOM 1451 N N . PHE A 1 180 ? 17.643 3.222 -24.415 1.00 95.50 180 PHE A N 1
ATOM 1452 C CA . PHE A 1 180 ? 18.657 2.913 -25.418 1.00 95.50 180 PHE A CA 1
ATOM 1453 C C . PHE A 1 180 ? 19.017 4.167 -26.213 1.00 95.50 180 PHE A C 1
ATOM 1455 O O . PHE A 1 180 ? 18.166 5.029 -26.433 1.00 95.50 180 PHE A O 1
ATOM 1462 N N . LEU A 1 181 ? 20.275 4.257 -26.632 1.00 96.69 181 LEU A N 1
ATOM 1463 C CA . LEU A 1 181 ? 20.706 5.175 -27.681 1.00 96.69 181 LEU A CA 1
ATOM 1464 C C . LEU A 1 181 ? 20.205 4.685 -29.049 1.00 96.69 181 LEU A C 1
ATOM 1466 O O . LEU A 1 181 ? 19.791 3.534 -29.195 1.00 96.69 181 LEU A O 1
ATOM 1470 N N . GLU A 1 182 ? 20.269 5.552 -30.062 1.00 96.75 182 GLU A N 1
ATOM 1471 C CA . GLU A 1 182 ? 19.844 5.224 -31.434 1.00 96.75 182 GLU A CA 1
ATOM 1472 C C . GLU A 1 182 ? 20.626 4.047 -32.041 1.00 96.75 182 GLU A C 1
ATOM 1474 O O . GLU A 1 182 ? 20.085 3.298 -32.849 1.00 96.75 182 GLU A O 1
ATOM 1479 N N . ASP A 1 183 ? 21.874 3.841 -31.613 1.00 96.94 183 ASP A N 1
ATOM 1480 C CA . ASP A 1 183 ? 22.728 2.726 -32.040 1.00 96.94 183 ASP A CA 1
ATOM 1481 C C . ASP A 1 183 ? 22.424 1.392 -31.325 1.00 96.94 183 ASP A C 1
ATOM 1483 O O . ASP A 1 183 ? 23.085 0.384 -31.574 1.00 96.94 183 ASP A O 1
ATOM 1487 N N . GLY A 1 184 ? 21.424 1.370 -30.435 1.00 96.25 184 GLY A N 1
ATOM 1488 C CA . GLY A 1 184 ? 21.032 0.197 -29.654 1.00 96.25 184 GLY A CA 1
ATOM 1489 C C . GLY A 1 184 ? 21.813 0.004 -28.351 1.00 96.25 184 GLY A C 1
ATOM 1490 O O . GLY A 1 184 ? 21.564 -0.967 -27.632 1.00 96.25 184 GLY A O 1
ATOM 1491 N N . THR A 1 185 ? 22.724 0.911 -27.991 1.00 96.94 185 THR A N 1
ATOM 1492 C CA . THR A 1 185 ? 23.440 0.853 -26.711 1.00 96.94 185 THR A CA 1
ATOM 1493 C C . THR A 1 185 ? 22.484 1.113 -25.550 1.00 96.94 185 THR A C 1
ATOM 1495 O O . THR A 1 185 ? 21.833 2.157 -25.485 1.00 96.94 185 THR A O 1
ATOM 1498 N N . LYS A 1 186 ? 22.410 0.183 -24.591 1.00 93.88 186 LYS A N 1
ATOM 1499 C CA . LYS A 1 186 ? 21.570 0.337 -23.396 1.00 93.88 186 LYS A CA 1
ATOM 1500 C C . LYS A 1 186 ? 22.154 1.380 -22.445 1.00 93.88 186 LYS A C 1
ATOM 1502 O O . LYS A 1 186 ? 23.321 1.292 -22.070 1.00 93.88 186 LYS A O 1
ATOM 1507 N N . ILE A 1 187 ? 21.322 2.310 -21.986 1.00 94.88 187 ILE A N 1
ATOM 1508 C CA . ILE A 1 187 ? 21.696 3.284 -20.957 1.00 94.88 187 ILE A CA 1
ATOM 1509 C C . ILE A 1 187 ? 21.383 2.675 -19.581 1.00 94.88 187 ILE A C 1
ATOM 1511 O O . ILE A 1 187 ? 20.231 2.300 -19.335 1.00 94.88 187 ILE A O 1
ATOM 1515 N N . PRO A 1 188 ? 22.368 2.564 -18.667 1.00 93.44 188 PRO A N 1
ATOM 1516 C CA . PRO A 1 188 ? 22.118 2.075 -17.317 1.00 93.44 188 PRO A CA 1
ATOM 1517 C C . PRO A 1 188 ? 21.082 2.944 -16.586 1.00 93.44 188 PRO A C 1
ATOM 1519 O O . PRO A 1 188 ? 21.227 4.170 -16.553 1.00 93.44 188 PRO A O 1
ATOM 1522 N N . PRO A 1 189 ? 20.045 2.346 -15.974 1.00 94.56 189 PRO A N 1
ATOM 1523 C CA . PRO A 1 189 ? 19.056 3.105 -15.222 1.00 94.56 189 PRO A CA 1
ATOM 1524 C C . PRO A 1 189 ? 19.639 3.622 -13.905 1.00 94.56 189 PRO A C 1
ATOM 1526 O O . PRO A 1 189 ? 20.614 3.081 -13.383 1.00 94.56 189 PRO A O 1
ATOM 1529 N N . LYS A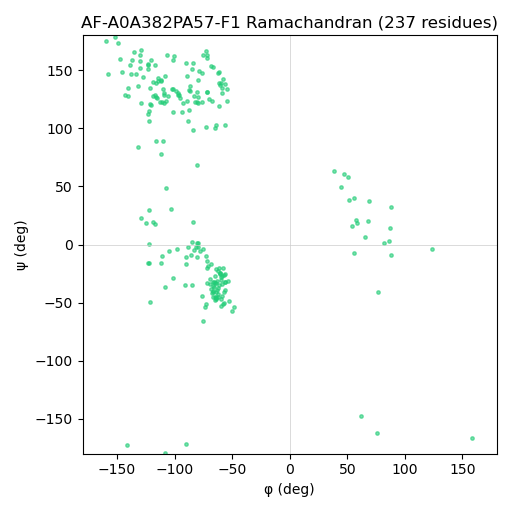 1 190 ? 18.982 4.612 -13.287 1.00 91.88 190 LYS A N 1
ATOM 1530 C CA . LYS A 1 190 ? 19.356 5.079 -11.937 1.00 91.88 190 LYS A CA 1
ATOM 1531 C C . LYS A 1 190 ? 19.349 3.950 -10.902 1.00 91.88 190 LYS A C 1
ATOM 1533 O O . LYS A 1 190 ? 20.189 3.961 -10.007 1.00 91.88 190 LYS A O 1
ATOM 1538 N N . ALA A 1 191 ? 18.466 2.963 -11.064 1.00 93.62 191 ALA A N 1
ATOM 1539 C CA . ALA A 1 191 ? 18.405 1.779 -10.211 1.00 93.62 191 ALA A CA 1
ATOM 1540 C C . ALA A 1 191 ? 19.701 0.947 -10.225 1.00 93.62 191 ALA A C 1
ATOM 1542 O O . ALA A 1 191 ? 20.027 0.296 -9.235 1.00 93.62 191 ALA A O 1
ATOM 1543 N N . ALA A 1 192 ? 20.510 1.036 -11.290 1.00 94.00 192 ALA A N 1
ATOM 1544 C CA . ALA A 1 192 ? 21.820 0.387 -11.358 1.00 94.00 192 ALA A CA 1
ATOM 1545 C C . ALA A 1 192 ? 22.818 0.932 -10.322 1.00 94.00 192 ALA A C 1
ATOM 1547 O O . ALA A 1 192 ? 23.770 0.238 -9.977 1.00 94.00 192 ALA A O 1
ATOM 1548 N N . LEU A 1 193 ? 22.595 2.147 -9.801 1.00 93.19 193 LEU A N 1
ATOM 1549 C CA . LEU A 1 193 ? 23.427 2.732 -8.747 1.00 93.19 193 LEU A CA 1
ATOM 1550 C C . LEU A 1 193 ? 23.240 2.044 -7.389 1.00 93.19 193 LEU A C 1
ATOM 1552 O O . LEU A 1 193 ? 24.084 2.240 -6.520 1.00 93.19 193 LEU A O 1
ATOM 1556 N N . LYS A 1 194 ? 22.136 1.302 -7.190 1.00 92.31 194 LYS A N 1
ATOM 1557 C CA . LYS A 1 194 ? 21.798 0.589 -5.944 1.00 92.31 194 LYS A CA 1
ATOM 1558 C C . LYS A 1 194 ? 22.040 1.431 -4.688 1.00 92.31 194 LYS A C 1
ATOM 1560 O O . LYS A 1 194 ? 22.718 1.016 -3.750 1.00 92.31 194 LYS A O 1
ATOM 1565 N N . LYS A 1 195 ? 21.521 2.665 -4.703 1.00 91.94 195 LYS A N 1
ATOM 1566 C CA . LYS A 1 195 ? 21.690 3.600 -3.584 1.00 91.94 195 LYS A CA 1
ATOM 1567 C C . LYS A 1 195 ? 21.163 2.971 -2.288 1.00 91.94 195 LYS A C 1
ATOM 1569 O O . LYS A 1 195 ? 20.075 2.395 -2.335 1.00 91.94 195 LYS A O 1
ATOM 1574 N N . PRO A 1 196 ? 21.865 3.121 -1.151 1.00 92.19 196 PRO A N 1
ATOM 1575 C CA . PRO A 1 196 ? 21.470 2.479 0.097 1.00 92.19 196 PRO A CA 1
ATOM 1576 C C . PRO A 1 196 ? 20.030 2.810 0.490 1.00 92.19 196 PRO A C 1
ATOM 1578 O O . PRO A 1 196 ? 19.657 3.975 0.658 1.00 92.19 196 PRO A O 1
ATOM 1581 N N . VAL A 1 197 ? 19.214 1.775 0.671 1.00 92.94 197 VAL A N 1
ATOM 1582 C CA . VAL A 1 197 ? 17.799 1.926 1.028 1.00 92.94 197 VAL A CA 1
ATOM 1583 C C . VAL A 1 197 ? 17.651 2.516 2.432 1.00 92.94 197 VAL A C 1
ATOM 1585 O O . VAL A 1 197 ? 16.769 3.343 2.677 1.00 92.94 197 VAL A O 1
ATOM 1588 N N . GLY A 1 198 ? 18.594 2.201 3.326 1.00 93.62 198 GLY A N 1
ATOM 1589 C CA . GLY A 1 198 ? 18.680 2.766 4.672 1.00 93.62 198 GLY A CA 1
ATOM 1590 C C . GLY A 1 198 ? 18.701 4.300 4.720 1.00 93.62 198 GLY A C 1
ATOM 1591 O O . GLY A 1 198 ? 18.146 4.885 5.651 1.00 93.62 198 GLY A O 1
ATOM 1592 N N . GLU A 1 199 ? 19.262 4.982 3.714 1.00 93.94 199 GLU A N 1
ATOM 1593 C CA . GLU A 1 199 ? 19.218 6.450 3.643 1.00 93.94 199 GLU A CA 1
ATOM 1594 C C . GLU A 1 199 ? 17.790 6.961 3.416 1.00 93.94 199 GLU A C 1
ATOM 1596 O O . GLU A 1 199 ? 17.357 7.914 4.070 1.00 93.94 199 GLU A O 1
ATOM 1601 N N . GLN A 1 200 ? 17.035 6.292 2.538 1.00 93.69 200 GLN A N 1
ATOM 1602 C CA . GLN A 1 200 ? 15.632 6.608 2.272 1.00 93.69 200 GLN A CA 1
ATOM 1603 C C . GLN A 1 200 ? 14.779 6.356 3.522 1.00 93.69 200 GLN A C 1
ATOM 1605 O O . GLN A 1 200 ? 13.983 7.212 3.917 1.00 93.69 200 GLN A O 1
ATOM 1610 N N . ILE A 1 201 ? 14.990 5.213 4.181 1.00 94.75 201 ILE A N 1
ATOM 1611 C CA . ILE A 1 201 ? 14.323 4.836 5.434 1.00 94.75 201 ILE A CA 1
ATOM 1612 C C . ILE A 1 201 ? 14.589 5.890 6.515 1.00 94.75 201 ILE A C 1
ATOM 1614 O O . ILE A 1 201 ? 13.646 6.416 7.105 1.00 94.75 201 ILE A O 1
ATOM 1618 N N . ASN A 1 202 ? 15.851 6.266 6.742 1.00 95.69 202 ASN A N 1
ATOM 1619 C CA . ASN A 1 202 ? 16.220 7.268 7.745 1.00 95.69 202 ASN A CA 1
ATOM 1620 C C . ASN A 1 202 ? 15.628 8.653 7.431 1.00 95.69 202 ASN A C 1
ATOM 1622 O O . ASN A 1 202 ? 15.166 9.345 8.341 1.00 95.69 202 ASN A O 1
ATOM 1626 N N . PHE A 1 203 ? 15.596 9.061 6.158 1.00 95.81 203 PHE A N 1
ATOM 1627 C CA . PHE A 1 203 ? 14.954 10.313 5.759 1.00 95.81 203 PHE A CA 1
ATOM 1628 C C . PHE A 1 203 ? 13.466 10.323 6.134 1.00 95.81 203 PHE A C 1
ATOM 1630 O O . PHE A 1 203 ? 13.011 11.231 6.834 1.00 95.81 203 PHE A O 1
ATOM 1637 N N . TRP A 1 204 ? 12.710 9.302 5.720 1.00 95.62 204 TRP A N 1
ATOM 1638 C CA . TRP A 1 204 ? 11.264 9.250 5.950 1.00 95.62 204 TRP A CA 1
ATOM 1639 C C . TRP A 1 204 ? 10.896 8.982 7.416 1.00 95.62 204 TRP A C 1
ATOM 1641 O O . TRP A 1 204 ? 9.930 9.570 7.912 1.00 95.62 204 TRP A O 1
ATOM 1651 N N . SER A 1 205 ? 11.714 8.199 8.129 1.00 95.19 205 SER A N 1
ATOM 1652 C CA . SER A 1 205 ? 11.669 8.035 9.588 1.00 95.19 205 SER A CA 1
ATOM 1653 C C . SER A 1 205 ? 11.659 9.393 10.286 1.00 95.19 205 SER A C 1
ATOM 1655 O O . SER A 1 205 ? 10.718 9.728 11.010 1.00 95.19 205 SER A O 1
ATOM 1657 N N . ARG A 1 206 ? 12.678 10.219 10.008 1.00 96.06 206 ARG A N 1
ATOM 1658 C CA . ARG A 1 206 ? 12.828 11.555 10.599 1.00 96.06 206 ARG A CA 1
ATOM 1659 C C . ARG A 1 206 ? 11.728 12.501 10.145 1.00 96.06 206 ARG A C 1
ATOM 1661 O O . ARG A 1 206 ? 11.218 13.265 10.959 1.00 96.06 206 ARG A O 1
ATOM 1668 N N . TYR A 1 207 ? 11.352 12.441 8.868 1.00 96.00 207 TYR A N 1
ATOM 1669 C CA . TYR A 1 207 ? 10.348 13.334 8.303 1.00 96.00 207 TYR A CA 1
ATOM 1670 C C . TYR A 1 207 ? 8.978 13.164 8.968 1.00 96.00 207 TYR A C 1
ATOM 1672 O O . TYR A 1 207 ? 8.334 14.165 9.266 1.00 96.00 207 TYR A O 1
ATOM 1680 N N . TYR A 1 208 ? 8.534 11.931 9.230 1.00 95.81 208 TYR A N 1
ATOM 1681 C CA . TYR A 1 208 ? 7.232 11.674 9.865 1.00 95.81 208 TYR A CA 1
ATOM 1682 C C . TYR A 1 208 ? 7.297 11.417 11.374 1.00 95.81 208 TYR A C 1
ATOM 1684 O O . TYR A 1 208 ? 6.248 11.302 12.009 1.00 95.81 208 TYR A O 1
ATOM 1692 N N . GLY A 1 209 ? 8.497 11.364 11.959 1.00 94.69 209 GLY A N 1
ATOM 1693 C CA . GLY A 1 209 ? 8.688 11.061 13.378 1.00 94.69 209 GLY A CA 1
ATOM 1694 C C . GLY A 1 209 ? 8.342 9.610 13.721 1.00 94.69 209 GLY A C 1
ATOM 1695 O O . GLY A 1 209 ? 7.760 9.351 14.770 1.00 94.69 209 GLY A O 1
ATOM 1696 N N . THR A 1 210 ? 8.662 8.673 12.827 1.00 94.69 210 THR A N 1
ATOM 1697 C CA . THR A 1 210 ? 8.329 7.245 12.964 1.00 94.69 210 THR A CA 1
ATOM 1698 C C . THR A 1 210 ? 9.587 6.424 13.210 1.00 94.69 210 THR A C 1
ATOM 1700 O O . THR A 1 210 ? 10.603 6.623 12.546 1.00 94.69 210 THR A O 1
ATOM 1703 N N . LYS A 1 211 ? 9.543 5.514 14.185 1.00 91.88 211 LYS A N 1
ATOM 1704 C CA . LYS A 1 211 ? 10.648 4.577 14.472 1.00 91.88 211 LYS A CA 1
ATOM 1705 C C . LYS A 1 211 ? 10.385 3.186 13.908 1.00 91.88 211 LYS A C 1
ATOM 1707 O O . LYS A 1 211 ? 11.326 2.475 13.579 1.00 91.88 211 LYS A O 1
ATOM 1712 N N . SER A 1 212 ? 9.111 2.824 13.796 1.00 95.69 212 SER A N 1
ATOM 1713 C CA . SER A 1 212 ? 8.663 1.556 13.238 1.00 95.69 212 SER A CA 1
ATOM 1714 C C . SER A 1 212 ? 8.373 1.753 11.757 1.00 95.69 212 SER A C 1
ATOM 1716 O O . SER A 1 212 ? 7.466 2.502 11.395 1.00 95.69 212 SER A O 1
ATOM 1718 N N . ILE A 1 213 ? 9.158 1.108 10.902 1.00 94.62 213 ILE A N 1
ATOM 1719 C CA . ILE A 1 213 ? 9.035 1.217 9.448 1.00 94.62 213 ILE A CA 1
ATOM 1720 C C . ILE A 1 213 ? 8.786 -0.168 8.886 1.00 94.62 213 ILE A C 1
ATOM 1722 O O . ILE A 1 213 ? 9.457 -1.126 9.262 1.00 94.62 213 ILE A O 1
ATOM 1726 N N . VAL A 1 214 ? 7.820 -0.248 7.984 1.00 93.94 214 VAL A N 1
ATOM 1727 C CA . VAL A 1 214 ? 7.446 -1.464 7.285 1.00 93.94 214 VAL A CA 1
ATOM 1728 C C . VAL A 1 214 ? 7.579 -1.185 5.788 1.00 93.94 214 VAL A C 1
ATOM 1730 O O . VAL A 1 214 ? 6.768 -0.434 5.235 1.00 93.94 214 VAL A O 1
ATOM 1733 N N . PRO A 1 215 ? 8.617 -1.718 5.120 1.00 92.31 215 PRO A N 1
ATOM 1734 C CA . PRO A 1 215 ? 8.690 -1.684 3.667 1.00 92.31 215 PRO A CA 1
ATOM 1735 C C . PRO A 1 215 ? 7.429 -2.302 3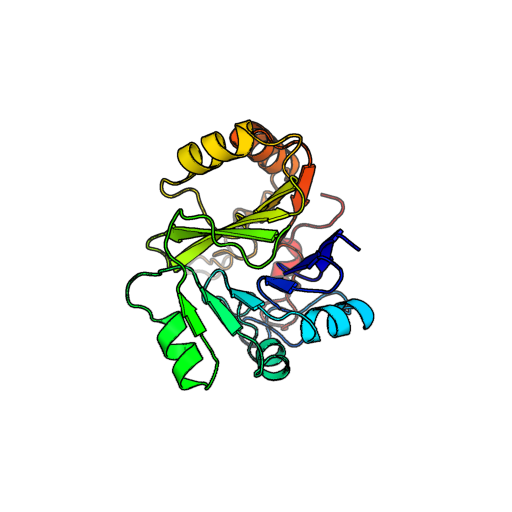.057 1.00 92.31 215 PRO A C 1
ATOM 1737 O O . PRO A 1 215 ? 6.955 -3.343 3.510 1.00 92.31 215 PRO A O 1
ATOM 1740 N N . SER A 1 216 ? 6.870 -1.619 2.067 1.00 92.06 216 SER A N 1
ATOM 1741 C CA . SER A 1 216 ? 5.606 -1.959 1.412 1.00 92.06 216 SER A CA 1
ATOM 1742 C C . SER A 1 216 ? 5.760 -1.742 -0.093 1.00 92.06 216 SER A C 1
ATOM 1744 O O . SER A 1 216 ? 6.596 -0.954 -0.509 1.00 92.06 216 SER A O 1
ATOM 1746 N N . SER A 1 217 ? 4.983 -2.442 -0.912 1.00 90.62 217 SER A N 1
ATOM 1747 C CA . SER A 1 217 ? 4.989 -2.379 -2.387 1.00 90.62 217 SER A CA 1
ATOM 1748 C C . SER A 1 217 ? 6.324 -2.687 -3.083 1.00 90.62 217 SER A C 1
ATOM 1750 O O . SER A 1 217 ? 6.559 -2.317 -4.229 1.00 90.62 217 SER A O 1
ATOM 1752 N N . CYS A 1 218 ? 7.237 -3.379 -2.401 1.00 87.62 218 CYS A N 1
ATOM 1753 C CA . CYS A 1 218 ? 8.598 -3.621 -2.887 1.00 87.62 218 CYS A CA 1
ATOM 1754 C C . CYS A 1 218 ? 8.921 -5.103 -3.110 1.00 87.62 218 CYS A C 1
ATOM 1756 O O . CYS A 1 218 ? 10.092 -5.468 -3.157 1.00 87.62 218 CYS A O 1
ATOM 1758 N N . PHE A 1 219 ? 7.909 -5.973 -3.202 1.00 86.25 219 PHE A N 1
ATOM 1759 C CA . PHE A 1 219 ? 8.126 -7.424 -3.185 1.00 86.25 219 PHE A CA 1
ATOM 1760 C C . PHE A 1 219 ? 7.664 -8.144 -4.452 1.00 86.25 219 PHE A C 1
ATOM 1762 O O . PHE A 1 219 ? 7.429 -9.350 -4.414 1.00 86.25 219 PHE A O 1
ATOM 1769 N N . HIS A 1 220 ? 7.490 -7.437 -5.565 1.00 92.88 220 HIS A N 1
ATOM 1770 C CA . HIS A 1 220 ? 7.184 -8.067 -6.844 1.00 92.88 220 HIS A CA 1
ATOM 1771 C C . HIS A 1 220 ? 8.434 -8.733 -7.445 1.00 92.88 220 HIS A C 1
ATOM 1773 O O . HIS A 1 220 ? 9.569 -8.452 -7.064 1.00 92.88 220 HIS A O 1
ATOM 1779 N N . ARG A 1 221 ? 8.228 -9.621 -8.420 1.00 93.88 221 ARG A N 1
ATOM 1780 C CA . ARG A 1 221 ? 9.296 -10.105 -9.306 1.00 93.88 221 ARG A CA 1
ATOM 1781 C C . ARG A 1 221 ? 8.900 -9.935 -10.763 1.00 93.88 221 ARG A C 1
ATOM 1783 O O . ARG A 1 221 ? 7.749 -10.186 -11.122 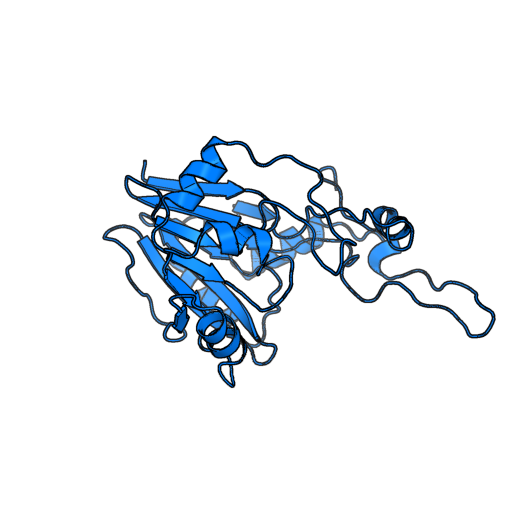1.00 93.88 221 ARG A O 1
ATOM 1790 N N . TYR A 1 222 ? 9.864 -9.607 -11.613 1.00 96.06 222 TYR A N 1
ATOM 1791 C CA . TYR A 1 222 ? 9.678 -9.635 -13.058 1.00 96.06 222 TYR A CA 1
ATOM 1792 C C . TYR A 1 222 ? 9.794 -11.078 -13.556 1.00 96.06 222 TYR A C 1
ATOM 1794 O O . TYR A 1 222 ? 10.811 -11.735 -13.345 1.00 96.06 222 TYR A O 1
ATOM 1802 N N . GLN A 1 223 ? 8.765 -11.603 -14.212 1.00 95.94 223 GLN A N 1
ATOM 1803 C CA . GLN A 1 223 ? 8.703 -13.031 -14.560 1.00 95.94 223 GLN A CA 1
ATOM 1804 C C . GLN A 1 223 ? 8.556 -13.317 -16.054 1.00 95.94 223 GLN A C 1
ATOM 1806 O O . GLN A 1 223 ? 8.811 -14.442 -16.486 1.00 95.94 223 GLN A O 1
ATOM 1811 N N . ARG A 1 224 ? 8.175 -12.328 -16.869 1.00 96.44 224 ARG A N 1
ATOM 1812 C CA . ARG A 1 224 ? 8.149 -12.521 -18.322 1.00 96.44 224 ARG A CA 1
ATOM 1813 C C . ARG A 1 224 ? 9.561 -12.477 -18.883 1.00 96.44 224 ARG A C 1
ATOM 1815 O O . ARG A 1 224 ? 10.397 -11.710 -18.421 1.00 96.44 224 ARG A O 1
ATOM 1822 N N . LYS A 1 225 ? 9.808 -13.245 -19.943 1.00 96.19 225 LYS A N 1
ATOM 1823 C CA . LYS A 1 225 ? 11.112 -13.297 -20.623 1.00 96.19 225 LYS A CA 1
ATOM 1824 C C . LYS A 1 225 ? 11.605 -11.920 -21.097 1.00 96.19 225 LYS A C 1
ATOM 1826 O O . LYS A 1 225 ? 12.806 -11.681 -21.132 1.00 96.19 225 LYS A O 1
ATOM 1831 N N . ASP A 1 226 ? 10.689 -11.030 -21.468 1.00 94.25 226 ASP A N 1
ATOM 1832 C CA . ASP A 1 226 ? 10.980 -9.679 -21.957 1.00 94.25 226 ASP A CA 1
ATOM 1833 C C . ASP A 1 226 ? 11.156 -8.631 -20.845 1.00 94.25 226 ASP A C 1
ATOM 1835 O O . ASP A 1 226 ? 11.621 -7.526 -21.125 1.00 94.25 226 ASP A O 1
ATOM 1839 N N . SER A 1 227 ? 10.859 -8.975 -19.588 1.00 95.44 227 SER A N 1
ATOM 1840 C CA . SER A 1 227 ? 11.017 -8.079 -18.436 1.00 95.44 227 SER A CA 1
ATOM 1841 C C . SER A 1 227 ? 11.913 -8.630 -17.326 1.00 95.44 227 SER A C 1
ATOM 1843 O O . SER A 1 227 ? 12.416 -7.860 -16.515 1.00 95.44 227 SER A O 1
ATOM 1845 N N . SER A 1 228 ? 12.206 -9.933 -17.307 1.00 96.19 228 SER A N 1
ATOM 1846 C CA . SER A 1 228 ? 12.975 -10.598 -16.246 1.00 96.19 228 SER A CA 1
ATOM 1847 C C . SER A 1 228 ? 14.399 -10.066 -16.082 1.00 96.19 228 SER A C 1
ATOM 1849 O O . SER A 1 228 ? 15.001 -10.237 -15.023 1.00 96.19 228 SER A O 1
ATOM 1851 N N . TRP A 1 229 ? 14.945 -9.400 -17.104 1.00 94.81 229 TRP A N 1
ATOM 1852 C CA . TRP A 1 229 ? 16.219 -8.687 -17.012 1.00 94.81 229 TRP A CA 1
ATOM 1853 C C . TRP A 1 229 ? 16.191 -7.575 -15.953 1.00 94.81 229 TRP A C 1
ATOM 1855 O O . TRP A 1 229 ? 17.251 -7.222 -15.441 1.00 94.81 229 TRP A O 1
ATOM 1865 N N . ALA A 1 230 ? 15.018 -7.025 -15.621 1.00 95.44 230 ALA A N 1
ATOM 1866 C CA . ALA A 1 230 ? 14.861 -5.954 -14.643 1.00 95.44 230 ALA A CA 1
ATOM 1867 C C . ALA A 1 230 ? 15.072 -6.423 -13.195 1.00 95.44 230 ALA A C 1
ATOM 1869 O O . ALA A 1 230 ? 15.446 -5.609 -12.360 1.00 95.44 230 ALA A O 1
ATOM 1870 N N . ASN A 1 231 ? 14.967 -7.730 -12.909 1.00 94.81 231 ASN A N 1
ATOM 1871 C CA . ASN A 1 231 ? 15.217 -8.280 -11.567 1.00 94.81 231 ASN A CA 1
ATOM 1872 C C . ASN A 1 231 ? 16.623 -7.972 -11.025 1.00 94.81 231 ASN A C 1
ATOM 1874 O O . ASN A 1 231 ? 16.852 -8.021 -9.827 1.00 94.81 231 ASN A O 1
ATOM 1878 N N . GLN A 1 232 ? 17.598 -7.644 -11.875 1.00 93.81 232 GLN A N 1
ATOM 1879 C CA . GLN A 1 232 ? 18.921 -7.227 -11.390 1.00 93.81 232 GLN A CA 1
ATOM 1880 C C . GLN A 1 232 ? 18.903 -5.860 -10.671 1.00 93.81 232 GLN A C 1
ATOM 1882 O O . GLN A 1 232 ? 19.865 -5.514 -9.974 1.00 93.81 232 GLN A O 1
ATOM 1887 N N . PHE A 1 233 ? 17.829 -5.089 -10.875 1.00 94.38 233 PHE A N 1
ATOM 1888 C CA . PHE A 1 233 ? 17.595 -3.755 -10.332 1.00 94.38 233 PHE A CA 1
ATOM 1889 C C . PHE A 1 233 ? 16.581 -3.742 -9.181 1.00 94.38 233 PHE A C 1
ATOM 1891 O O . PHE A 1 233 ? 16.419 -2.691 -8.570 1.00 94.38 233 PHE A O 1
ATOM 1898 N N . THR A 1 234 ? 15.935 -4.868 -8.862 1.00 92.75 234 THR A N 1
ATOM 1899 C CA . THR A 1 234 ? 15.028 -4.966 -7.709 1.00 92.75 234 THR A CA 1
ATOM 1900 C C . THR A 1 234 ? 15.814 -4.867 -6.402 1.00 92.75 234 THR A C 1
ATOM 1902 O O . THR A 1 234 ? 16.995 -5.224 -6.330 1.00 92.75 234 THR A O 1
ATOM 1905 N N . THR A 1 235 ? 15.144 -4.412 -5.349 1.00 90.38 235 THR A N 1
ATOM 1906 C CA . THR A 1 235 ? 15.681 -4.392 -3.983 1.00 90.38 235 THR A CA 1
ATOM 1907 C C . THR A 1 235 ? 15.421 -5.730 -3.291 1.00 90.38 235 THR A C 1
ATOM 1909 O O . THR A 1 235 ?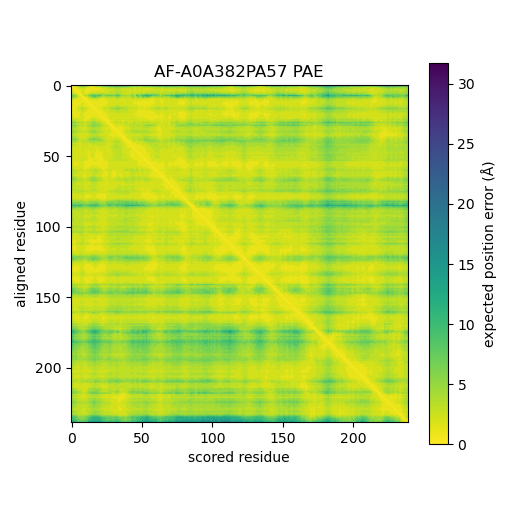 14.334 -6.290 -3.408 1.00 90.38 235 THR A O 1
ATOM 1912 N N . ASN A 1 236 ? 16.416 -6.261 -2.582 1.00 82.25 236 ASN A N 1
ATOM 1913 C CA . ASN A 1 236 ? 16.323 -7.520 -1.845 1.00 82.25 236 ASN A CA 1
ATOM 1914 C C . ASN A 1 236 ? 16.107 -7.268 -0.353 1.00 82.25 236 ASN A C 1
ATOM 1916 O O . ASN A 1 236 ? 16.420 -6.208 0.172 1.00 82.25 236 ASN A O 1
ATOM 1920 N N . VAL A 1 237 ? 15.648 -8.296 0.361 1.00 77.56 237 VAL A N 1
ATOM 1921 C CA . VAL A 1 237 ? 15.436 -8.244 1.820 1.00 77.56 237 VAL A CA 1
ATOM 1922 C C . VAL A 1 237 ? 16.730 -7.957 2.600 1.00 77.56 237 VAL A C 1
ATOM 1924 O O . VAL A 1 237 ? 16.673 -7.470 3.723 1.00 77.56 237 VAL A O 1
ATOM 1927 N N . SER A 1 238 ? 17.894 -8.274 2.027 1.00 80.25 238 SER A N 1
ATOM 1928 C CA . SER A 1 238 ? 19.204 -8.029 2.639 1.00 80.25 238 SER A CA 1
ATOM 1929 C C . SER A 1 238 ? 19.724 -6.594 2.494 1.00 80.25 238 SER A C 1
ATOM 1931 O O . SER A 1 238 ? 20.754 -6.291 3.096 1.00 80.25 238 SER A O 1
ATOM 1933 N N . ASP A 1 239 ? 19.083 -5.772 1.658 1.00 77.44 239 ASP A N 1
ATOM 1934 C CA . ASP A 1 239 ? 19.527 -4.418 1.289 1.00 77.44 239 ASP A CA 1
ATOM 1935 C C . ASP A 1 239 ? 18.991 -3.332 2.246 1.00 77.44 239 ASP A C 1
ATOM 1937 O O . ASP A 1 239 ? 19.684 -2.294 2.408 1.00 77.44 239 ASP A O 1
#

Radius of gyration: 18.04 Å; Cα contacts (8 Å, |Δi|>4): 483; chains: 1; bounding box: 44×39×52 Å

Nearest PDB structures (foldseek):
  4fek-assembly1_A  TM=6.005E-01  e=2.285E-04  Nostoc sp. PCC 7120 = FACHB-418
  7r2p-assembly1_A  TM=4.701E-01  e=1.786E-04  Escherichia coli K-12
  4d02-assembly1_A  TM=4.464E-01  e=3.516E-04  Escherichia coli K-12
  7r0f-assembly1_A  TM=4.600E-01  e=5.088E-04  Escherichia coli K-12
  7r2o-assembly1_A  TM=4.706E-01  e=1.363E-03  Escherichia coli K-12

Solvent-accessible surface area (backbone atoms only — not comparable to full-atom values): 13141 Å² total; per-residue (Å²): 90,75,51,72,51,76,49,76,37,53,21,41,40,36,28,70,69,46,44,40,36,32,27,16,52,38,72,54,73,58,19,73,93,51,29,31,32,66,81,67,79,72,57,69,67,60,54,55,39,56,69,53,22,53,33,36,37,44,53,39,90,47,46,63,34,54,17,60,74,34,46,67,76,45,55,91,32,39,38,39,33,46,63,37,82,86,44,56,69,55,53,56,43,39,76,73,66,39,47,64,45,68,42,66,68,79,41,81,45,72,82,49,98,51,34,32,37,29,30,44,53,46,94,85,43,35,23,34,41,38,36,38,46,75,78,39,39,36,42,36,39,45,89,43,72,84,85,76,51,56,69,60,52,33,63,54,42,73,80,37,74,72,24,35,36,32,29,58,64,66,35,52,50,91,52,95,50,90,46,61,48,96,89,65,51,72,48,84,32,78,17,74,68,58,63,65,47,60,58,57,50,53,51,53,25,63,68,46,65,29,81,42,74,43,82,22,63,53,56,70,35,44,67,30,89,93,44,35,76,50,50,82,26,56,57,57,97,90,92

Sequence (239 aa):
MIGFETIGNATIICHDGKPILATDPWLTGSAYFGSWGLPYTIPEEQWENLKKCEYIWLSHGHPDHISVESLDKLRDKKILLSSHISNRLQDELSNLGFNVSSLEERKWIKLTKNLSILTISDYFQDSILLININGHLLVNINDASNKGWGKFVQNITKNFKDPFLFKLFSYGDADMINYFLEDGTKIPPKAALKKPVGEQINFWSRYYGTKSIVPSSCFHRYQRKDSSWANQFTTNVSD

Foldseek 3Di:
DADWDDDFFFWIFGDDPATAEIFQDDQDDAFDVNQKDFPDHTDVVVVVRLLGYQEYEAFADGCSSPVVVSVVSNQNHEYEYAPAPPCVVVVVVVVVVHNYDHDDAPDWDDSDPFWIKHKHADNVSGIWIWIGGNQEIETGQEPHDPPPCLVVLLVVLVVGDAHEYEYAQFLQLVHPQFDADPVRHTDGGSLVVVPDSVVVVVVVCVSNVHPHYDYHNQRIAGDDPVNNVSNVSGDDPVD

Organism: NCBI:txid408172